Protein AF-A0A1U7GEN0-F1 (afdb_monomer_lite)

Structure (mmCIF, N/CA/C/O backbone):
data_AF-A0A1U7GEN0-F1
#
_entry.id   AF-A0A1U7GEN0-F1
#
loop_
_atom_site.group_PDB
_atom_site.id
_atom_site.type_symbol
_atom_site.label_atom_id
_atom_site.label_alt_id
_atom_site.label_comp_id
_atom_site.label_asym_id
_atom_site.label_entity_id
_atom_site.label_seq_id
_atom_site.pdbx_PDB_ins_code
_atom_site.Cartn_x
_atom_site.Cartn_y
_atom_site.Cartn_z
_atom_site.occupancy
_atom_site.B_iso_or_equiv
_atom_site.auth_seq_id
_atom_site.auth_comp_id
_atom_site.auth_asym_id
_atom_site.auth_atom_id
_atom_site.pdbx_PDB_model_num
ATOM 1 N N . MET A 1 1 ? 1.628 10.407 0.157 1.00 92.19 1 MET A N 1
ATOM 2 C CA . MET A 1 1 ? 0.676 9.365 0.604 1.00 92.19 1 MET A CA 1
ATOM 3 C C . MET A 1 1 ? -0.407 10.023 1.434 1.00 92.19 1 MET A C 1
ATOM 5 O O . MET A 1 1 ? -0.091 10.905 2.220 1.00 92.19 1 MET A O 1
ATOM 9 N N . ASN A 1 2 ? -1.657 9.606 1.264 1.00 92.31 2 ASN A N 1
ATOM 10 C CA . ASN A 1 2 ? -2.799 10.078 2.031 1.00 92.31 2 ASN A CA 1
ATOM 11 C C . ASN A 1 2 ? -3.412 8.904 2.808 1.00 92.31 2 ASN A C 1
ATOM 13 O O . ASN A 1 2 ? -4.049 8.029 2.225 1.00 92.31 2 ASN A O 1
ATOM 17 N N . LEU A 1 3 ? -3.192 8.903 4.122 1.00 91.75 3 LEU A N 1
ATOM 18 C CA . LEU A 1 3 ? -3.812 7.992 5.093 1.00 91.75 3 LEU A CA 1
ATOM 19 C C . LEU A 1 3 ? -4.862 8.725 5.958 1.00 91.75 3 LEU A C 1
ATOM 21 O O . LEU A 1 3 ? -5.347 8.210 6.959 1.00 91.75 3 LEU A O 1
ATOM 25 N N . GLY A 1 4 ? -5.205 9.957 5.584 1.00 87.81 4 GLY A N 1
ATOM 26 C CA . GLY A 1 4 ? -6.091 10.832 6.335 1.00 87.81 4 GLY A CA 1
ATOM 27 C C . GLY A 1 4 ? -7.535 10.849 5.813 1.00 87.81 4 GLY A C 1
ATOM 28 O O . GLY A 1 4 ? -7.990 9.937 5.118 1.00 87.81 4 GLY A O 1
ATOM 29 N N . PRO A 1 5 ? -8.293 11.908 6.143 1.00 85.69 5 PRO A N 1
ATOM 30 C CA . PRO A 1 5 ? -9.705 12.038 5.780 1.00 85.69 5 PRO A CA 1
ATOM 31 C C . PRO A 1 5 ? -9.967 12.573 4.362 1.00 85.69 5 PRO A C 1
ATOM 33 O O . PRO A 1 5 ? -11.115 12.844 4.020 1.00 85.69 5 PRO A O 1
ATOM 36 N N . GLY A 1 6 ? -8.929 12.742 3.541 1.00 83.06 6 GLY A N 1
ATOM 37 C CA . GLY A 1 6 ? -9.036 13.330 2.207 1.00 83.06 6 GLY A CA 1
ATOM 38 C C . GLY A 1 6 ? -8.578 14.799 2.141 1.00 83.06 6 GLY A C 1
ATOM 39 O O . GLY A 1 6 ? -8.121 15.343 3.149 1.00 83.06 6 GLY A O 1
ATOM 40 N N . PRO A 1 7 ? -8.673 15.447 0.963 1.00 84.94 7 PRO A N 1
ATOM 41 C CA . PRO A 1 7 ? -9.190 14.899 -0.297 1.00 84.94 7 PRO A CA 1
ATOM 42 C C . PRO A 1 7 ? -8.331 13.737 -0.815 1.00 84.94 7 PRO A C 1
ATOM 44 O O . PRO A 1 7 ? -7.112 13.749 -0.670 1.00 84.94 7 PRO A O 1
ATOM 47 N N . TYR A 1 8 ? -8.980 12.705 -1.349 1.00 87.12 8 TYR A N 1
ATOM 48 C CA . TYR A 1 8 ? -8.305 11.538 -1.921 1.00 87.12 8 TYR A CA 1
ATOM 49 C C . TYR A 1 8 ? -7.868 11.808 -3.366 1.00 87.12 8 TYR A C 1
ATOM 51 O O . TYR A 1 8 ? -8.235 12.833 -3.942 1.00 87.12 8 TYR A O 1
ATOM 59 N N . ALA A 1 9 ? -7.089 10.886 -3.935 1.00 77.94 9 ALA A N 1
ATOM 60 C CA . ALA A 1 9 ? -6.709 10.890 -5.346 1.00 77.94 9 ALA A CA 1
ATOM 61 C C . ALA A 1 9 ? -7.943 10.998 -6.272 1.00 77.94 9 ALA A C 1
ATOM 63 O O . ALA A 1 9 ? -9.080 10.785 -5.843 1.00 77.94 9 ALA A O 1
ATOM 64 N N . GLU A 1 10 ? -7.728 11.364 -7.537 1.00 67.25 10 GLU A N 1
ATOM 65 C CA . GLU A 1 10 ? -8.792 11.569 -8.531 1.00 67.25 10 GLU A CA 1
ATOM 66 C C . GLU A 1 10 ? -9.772 10.380 -8.586 1.00 67.25 10 GLU A C 1
ATOM 68 O O . GLU A 1 10 ? -9.401 9.235 -8.834 1.00 67.25 10 GLU A O 1
ATOM 73 N N . SER A 1 11 ? -11.057 10.650 -8.341 1.00 61.34 11 SER A N 1
ATOM 74 C CA . SER A 1 11 ? -12.067 9.622 -8.054 1.00 61.34 11 SER A CA 1
ATOM 75 C C . SER A 1 11 ? -12.649 8.923 -9.284 1.00 61.34 11 SER A C 1
ATOM 77 O O . SER A 1 11 ? -13.402 7.963 -9.120 1.00 61.34 11 SER A O 1
ATOM 79 N N . SER A 1 12 ? -12.311 9.358 -10.503 1.00 70.19 12 SER A N 1
ATOM 80 C CA . SER A 1 12 ? -12.943 8.885 -11.748 1.00 70.19 12 SER A CA 1
ATOM 81 C C . SER A 1 12 ? -12.715 7.396 -12.046 1.00 70.19 12 SER A C 1
ATOM 83 O O . SER A 1 12 ? -13.507 6.795 -12.773 1.00 70.19 12 SER A O 1
ATOM 85 N N . ILE A 1 13 ? -11.679 6.790 -11.454 1.00 75.81 13 ILE A N 1
ATOM 86 C CA . ILE A 1 13 ? -11.354 5.361 -11.594 1.00 75.81 13 ILE A CA 1
ATOM 87 C C . ILE A 1 13 ? -11.947 4.488 -10.478 1.00 75.81 13 ILE A C 1
ATOM 89 O O . ILE A 1 13 ? -11.913 3.262 -10.570 1.00 75.81 13 ILE A O 1
ATOM 93 N N . THR A 1 14 ? -12.521 5.089 -9.434 1.00 86.12 14 THR A N 1
ATOM 94 C CA . THR A 1 14 ? -13.082 4.362 -8.286 1.00 86.12 14 THR A CA 1
ATOM 95 C C . THR A 1 14 ? -14.600 4.470 -8.235 1.00 86.12 14 THR A C 1
ATOM 97 O O . THR A 1 14 ? -15.214 5.381 -8.783 1.00 86.12 14 THR A O 1
ATOM 100 N N . THR A 1 15 ? -15.222 3.516 -7.556 1.00 90.19 15 THR A N 1
ATOM 101 C CA . THR A 1 15 ? -16.649 3.531 -7.229 1.00 90.19 15 THR A CA 1
ATOM 102 C C . THR A 1 15 ? -16.827 3.394 -5.721 1.00 90.19 15 THR A C 1
ATOM 104 O O . THR A 1 15 ? -15.915 2.954 -5.020 1.00 90.19 15 THR A O 1
ATOM 107 N N . GLY A 1 16 ? -18.005 3.763 -5.216 1.00 90.50 16 GLY A N 1
ATOM 108 C CA . GLY A 1 16 ? -18.301 3.765 -3.784 1.00 90.50 16 GLY A CA 1
ATOM 109 C C . GLY A 1 16 ? -18.099 5.135 -3.141 1.00 90.50 16 GLY A C 1
ATOM 110 O O . GLY A 1 16 ? -18.095 6.162 -3.818 1.00 90.50 16 GLY A O 1
ATOM 111 N N . ASN A 1 17 ? -17.986 5.147 -1.817 1.00 91.31 17 ASN A N 1
ATOM 112 C CA . ASN A 1 17 ? -17.806 6.355 -1.025 1.00 91.31 17 ASN A CA 1
ATOM 113 C C . ASN A 1 17 ? -16.525 6.207 -0.208 1.00 91.31 17 ASN A C 1
ATOM 115 O O . ASN A 1 17 ? -16.546 5.585 0.852 1.00 91.31 17 ASN A O 1
ATOM 119 N N . ALA A 1 18 ? -15.421 6.754 -0.718 1.00 92.88 18 ALA A N 1
ATOM 120 C CA . ALA A 1 18 ? -14.129 6.690 -0.048 1.00 92.88 18 ALA A CA 1
ATOM 121 C C . ALA A 1 18 ? -14.202 7.332 1.347 1.00 92.88 18 ALA A C 1
ATOM 123 O O . ALA A 1 18 ? -14.740 8.427 1.517 1.00 92.88 18 ALA A O 1
ATOM 124 N N . GLN A 1 19 ? -13.669 6.631 2.339 1.00 95.25 19 GLN A N 1
ATOM 125 C CA . GLN A 1 19 ? -13.626 6.999 3.750 1.00 95.25 19 GLN A CA 1
ATOM 126 C C . GLN A 1 19 ? -12.210 6.775 4.304 1.00 95.25 19 GLN A C 1
ATOM 128 O O . GLN A 1 19 ? -11.441 5.996 3.723 1.00 95.25 19 GLN A O 1
ATOM 133 N N . PRO A 1 20 ? -11.867 7.398 5.449 1.00 96.38 20 PRO A N 1
ATOM 134 C CA . PRO A 1 20 ? -10.603 7.140 6.125 1.00 96.38 20 PRO A CA 1
ATOM 135 C C . PRO A 1 20 ? -10.394 5.645 6.384 1.00 96.38 20 PRO A C 1
ATOM 137 O O . PRO A 1 20 ? -11.336 4.931 6.739 1.00 96.38 20 PRO A O 1
ATOM 140 N N . TRP A 1 21 ? -9.153 5.169 6.268 1.00 97.25 21 TRP A N 1
ATOM 141 C CA . TRP A 1 21 ? -8.836 3.743 6.406 1.00 97.25 21 TRP A CA 1
ATOM 142 C C . TRP A 1 21 ? -9.288 3.148 7.749 1.0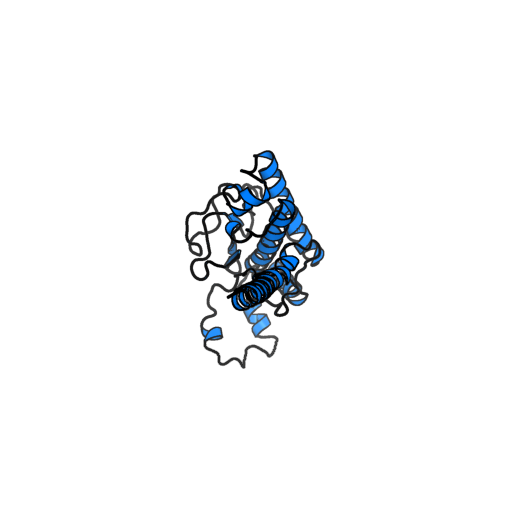0 97.25 21 TRP A C 1
ATOM 144 O O . TRP A 1 21 ? -9.695 1.991 7.809 1.00 97.25 21 TRP A O 1
ATOM 154 N N . TYR A 1 22 ? -9.279 3.940 8.826 1.00 97.00 22 TYR A N 1
ATOM 155 C CA . TYR A 1 22 ? -9.660 3.487 10.167 1.00 97.00 22 TYR A CA 1
ATOM 156 C C . TYR A 1 22 ? -11.167 3.237 10.326 1.00 97.00 22 TYR A C 1
ATOM 158 O O . TYR A 1 22 ? -11.589 2.697 11.348 1.00 97.00 22 TYR A O 1
ATOM 166 N N . MET A 1 23 ? -11.985 3.607 9.333 1.00 96.94 23 MET A N 1
ATOM 167 C CA . MET A 1 23 ? -13.398 3.222 9.254 1.00 96.94 23 MET A CA 1
ATOM 168 C C . MET A 1 23 ? -13.599 1.834 8.630 1.00 96.94 23 MET A C 1
ATOM 170 O O . MET A 1 23 ? -14.720 1.326 8.615 1.00 96.94 23 MET A O 1
ATOM 174 N N . SER A 1 24 ? -12.528 1.207 8.141 1.00 97.25 24 SER A N 1
ATOM 175 C CA . SER A 1 24 ? -12.593 -0.109 7.523 1.00 97.25 24 SER A CA 1
ATOM 176 C C . SER A 1 24 ? -12.997 -1.204 8.510 1.00 97.25 24 SER A C 1
ATOM 178 O O . SER A 1 24 ? -12.466 -1.263 9.629 1.00 97.25 24 SER A O 1
ATOM 180 N N . PRO A 1 25 ? -13.850 -2.154 8.085 1.00 96.56 25 PRO A N 1
ATOM 181 C CA . PRO A 1 25 ? -14.046 -3.402 8.810 1.00 96.56 25 PRO A CA 1
ATOM 182 C C . PRO A 1 25 ? -12.742 -4.192 9.000 1.00 96.56 25 PRO A C 1
ATOM 184 O O . PRO A 1 25 ? -12.552 -4.776 10.063 1.00 96.56 25 PRO A O 1
ATOM 187 N N . ALA A 1 26 ? -11.827 -4.176 8.021 1.00 96.38 26 ALA A N 1
ATOM 188 C CA . ALA A 1 26 ? -10.535 -4.860 8.116 1.00 96.38 26 ALA A CA 1
ATOM 189 C C . ALA A 1 26 ? -9.644 -4.226 9.195 1.00 96.38 26 ALA A C 1
ATOM 191 O O . ALA A 1 26 ? -9.095 -4.930 10.042 1.00 96.38 26 ALA A O 1
ATOM 192 N N . ALA A 1 27 ? -9.578 -2.890 9.232 1.00 97.56 27 ALA A N 1
ATOM 193 C CA . ALA A 1 27 ? -8.882 -2.164 10.294 1.00 97.56 27 ALA A CA 1
ATOM 194 C C . ALA A 1 27 ? -9.511 -2.436 11.667 1.00 97.56 27 ALA A C 1
ATOM 196 O O . ALA A 1 27 ? -8.813 -2.771 12.620 1.00 97.56 27 ALA A O 1
ATOM 197 N N . THR A 1 28 ? -10.838 -2.368 11.759 1.00 97.56 28 THR A N 1
ATOM 198 C CA . THR A 1 28 ? -11.560 -2.641 13.009 1.00 97.56 28 THR A CA 1
ATOM 199 C C . THR A 1 28 ? -11.277 -4.056 13.524 1.00 97.56 28 THR A C 1
ATOM 201 O O . THR A 1 28 ? -11.042 -4.241 14.717 1.00 97.56 28 THR A O 1
ATOM 204 N N . ALA A 1 29 ? -11.254 -5.054 12.637 1.00 97.38 29 ALA A N 1
ATOM 205 C CA . ALA A 1 29 ? -10.937 -6.433 12.993 1.00 97.38 29 ALA A CA 1
ATOM 206 C C . ALA A 1 29 ? -9.488 -6.585 13.485 1.00 97.38 29 ALA A C 1
ATOM 208 O O . ALA A 1 29 ? -9.271 -7.142 14.561 1.00 97.38 29 ALA A O 1
ATOM 209 N N . ALA A 1 30 ? -8.513 -6.031 12.756 1.00 97.62 30 ALA A N 1
ATOM 210 C CA . ALA A 1 30 ? -7.095 -6.113 13.108 1.00 97.62 30 ALA A CA 1
ATOM 211 C C . ALA A 1 30 ? -6.771 -5.449 14.459 1.00 97.62 30 ALA A C 1
ATOM 213 O O . ALA A 1 30 ? -5.911 -5.929 15.194 1.00 97.62 30 ALA A O 1
ATOM 214 N N . TYR A 1 31 ? -7.466 -4.363 14.807 1.00 97.94 31 TYR A N 1
ATOM 215 C CA . TYR A 1 31 ? -7.275 -3.638 16.068 1.00 97.94 31 TYR A CA 1
ATOM 216 C C . TYR A 1 31 ? -8.159 -4.135 17.223 1.00 97.94 31 TYR A C 1
ATOM 218 O O . TYR A 1 31 ? -7.997 -3.670 18.353 1.00 97.94 31 TYR A O 1
ATOM 226 N N . GLY A 1 32 ? -9.087 -5.065 16.970 1.00 97.25 32 GLY A N 1
ATOM 227 C CA . GLY A 1 32 ? -10.069 -5.515 17.964 1.00 97.25 32 GLY A CA 1
ATOM 228 C C . GLY A 1 32 ? -11.101 -4.441 18.345 1.00 97.25 32 GLY A C 1
ATOM 229 O O . GLY A 1 32 ? -11.673 -4.492 19.433 1.00 97.25 32 GLY A O 1
ATOM 230 N N . GLY A 1 33 ? -11.321 -3.454 17.475 1.00 96.31 33 GLY A N 1
ATOM 231 C CA . GLY A 1 33 ? -12.173 -2.289 17.704 1.00 96.31 33 GLY A CA 1
ATOM 232 C C . GLY A 1 33 ? -11.760 -1.100 16.834 1.00 96.31 33 GLY A C 1
ATOM 233 O O . GLY A 1 33 ? -10.800 -1.178 16.071 1.00 96.31 33 GLY A O 1
ATOM 234 N N . THR A 1 34 ? -12.486 0.015 16.942 1.00 96.50 34 THR A N 1
ATOM 235 C CA . THR A 1 34 ? -12.139 1.249 16.221 1.00 96.50 34 THR A CA 1
ATOM 236 C C . THR A 1 34 ? -10.756 1.748 16.661 1.00 96.50 34 THR A C 1
ATOM 238 O O . THR A 1 34 ? -10.576 2.004 17.857 1.00 96.50 34 THR A O 1
ATOM 241 N N . PRO A 1 35 ? -9.791 1.928 15.736 1.00 98.00 35 PRO A N 1
ATOM 242 C CA . PRO A 1 35 ? -8.471 2.443 16.081 1.00 98.00 35 PRO A CA 1
ATOM 243 C C . PRO A 1 35 ? -8.563 3.815 16.758 1.00 98.00 35 PRO A C 1
ATOM 245 O O . PRO A 1 35 ? -9.214 4.732 16.254 1.00 98.00 35 PRO A O 1
ATOM 248 N N . THR A 1 36 ? -7.892 3.973 17.896 1.00 98.25 36 THR A N 1
ATOM 249 C CA . THR A 1 36 ? -7.753 5.262 18.593 1.00 98.25 36 THR A CA 1
ATOM 250 C C . THR A 1 36 ? -6.883 6.238 17.789 1.00 98.25 36 THR A C 1
ATOM 252 O O . THR A 1 36 ? -6.064 5.792 16.988 1.00 98.25 36 THR A O 1
ATOM 255 N N . PRO A 1 37 ? -6.943 7.560 18.038 1.00 97.56 37 PRO A N 1
ATOM 256 C CA . PRO A 1 37 ? -6.089 8.525 17.334 1.00 97.56 37 PRO A CA 1
ATOM 257 C C . PRO A 1 37 ? -4.582 8.229 17.435 1.00 97.56 37 PRO A C 1
ATOM 259 O O . PRO A 1 37 ? -3.840 8.438 16.479 1.00 97.56 37 PRO A O 1
ATOM 262 N N . ALA A 1 38 ? -4.122 7.700 18.575 1.00 98.00 38 ALA A N 1
ATOM 263 C CA . ALA A 1 38 ? -2.729 7.288 18.742 1.00 98.00 38 ALA A CA 1
ATOM 264 C C . ALA A 1 38 ? -2.386 6.082 17.855 1.00 98.00 38 ALA A C 1
ATOM 266 O O . ALA A 1 38 ? -1.373 6.100 17.164 1.00 98.00 38 ALA A O 1
ATOM 267 N N . GLN A 1 39 ? -3.257 5.068 17.824 1.00 98.31 39 GLN A N 1
ATOM 268 C CA . GLN A 1 39 ? -3.099 3.907 16.944 1.00 98.31 39 GLN A CA 1
ATOM 269 C C . GLN A 1 39 ? -3.144 4.294 15.466 1.00 98.31 39 GLN A C 1
ATOM 271 O O . GLN A 1 39 ? -2.383 3.728 14.688 1.00 98.31 39 GLN A O 1
ATOM 276 N N . GLN A 1 40 ? -3.990 5.259 15.096 1.00 98.00 40 GLN A N 1
ATOM 277 C CA . GLN A 1 40 ? -4.063 5.774 13.732 1.00 98.00 40 GLN A CA 1
ATOM 278 C C . GLN A 1 40 ? -2.735 6.419 13.319 1.00 98.00 40 GLN A C 1
ATOM 280 O O . GLN A 1 40 ? -2.138 6.021 12.329 1.00 98.00 40 GLN A O 1
ATOM 285 N N . SER A 1 41 ? -2.215 7.336 14.139 1.00 96.25 41 SER A N 1
ATOM 286 C CA . SER A 1 41 ? -0.924 7.990 13.887 1.00 96.25 41 SER A CA 1
ATOM 287 C C . SER A 1 41 ? 0.237 6.989 13.811 1.00 96.25 41 SER A C 1
ATOM 289 O O . SER A 1 41 ? 1.077 7.073 12.915 1.00 96.25 41 SER A O 1
ATOM 291 N N . SER A 1 42 ? 0.269 5.999 14.712 1.00 97.81 42 SER A N 1
ATOM 292 C CA . SER A 1 42 ? 1.281 4.938 14.670 1.00 97.81 42 SER A CA 1
ATOM 293 C C . SER A 1 42 ? 1.173 4.078 13.413 1.00 97.81 42 SER A C 1
ATOM 295 O O . SER A 1 42 ? 2.201 3.748 12.833 1.00 97.81 42 SER A O 1
ATOM 297 N N . PHE A 1 43 ? -0.040 3.738 12.972 1.00 98.12 43 PHE A N 1
ATOM 298 C CA . PHE A 1 43 ? -0.257 2.989 11.734 1.00 98.12 43 PHE A CA 1
ATOM 299 C C . PHE A 1 43 ? 0.225 3.767 10.513 1.00 98.12 43 PHE A C 1
ATOM 301 O O . PHE A 1 43 ? 0.940 3.218 9.682 1.00 98.12 43 PHE A O 1
ATOM 308 N N . ASP A 1 44 ? -0.113 5.054 10.428 1.00 97.31 44 ASP A N 1
ATOM 309 C CA . ASP A 1 44 ? 0.258 5.897 9.295 1.00 97.31 44 ASP A CA 1
ATOM 310 C C . ASP A 1 44 ? 1.784 5.996 9.145 1.00 97.31 44 ASP A C 1
ATOM 312 O O . ASP A 1 44 ? 2.324 5.877 8.041 1.00 97.31 44 ASP A O 1
ATOM 316 N N . GLN A 1 45 ? 2.489 6.177 10.267 1.00 97.00 45 GLN A N 1
ATOM 317 C CA . GLN A 1 45 ? 3.953 6.209 10.307 1.00 97.00 45 GLN A CA 1
ATOM 318 C C . GLN A 1 45 ? 4.568 4.851 9.965 1.00 97.00 45 GLN A C 1
ATOM 320 O O . GLN A 1 45 ? 5.556 4.792 9.233 1.00 97.00 45 GLN A O 1
ATOM 325 N N . ASP A 1 46 ? 3.983 3.769 10.475 1.00 98.38 46 ASP A N 1
ATOM 326 C CA . ASP A 1 46 ? 4.453 2.408 10.235 1.00 98.38 46 ASP A CA 1
ATOM 327 C C . ASP A 1 46 ? 4.304 2.016 8.759 1.00 98.38 46 ASP A C 1
ATOM 329 O O . ASP A 1 46 ? 5.266 1.563 8.140 1.00 98.38 46 ASP A O 1
ATOM 333 N N . VAL A 1 47 ? 3.148 2.293 8.147 1.00 98.56 47 VAL A N 1
ATOM 334 C CA . VAL A 1 47 ? 2.924 2.091 6.709 1.00 98.56 47 VAL A CA 1
ATOM 335 C C . VAL A 1 47 ? 3.922 2.908 5.890 1.00 98.56 47 VAL A C 1
ATOM 337 O O . VAL A 1 47 ? 4.577 2.351 5.012 1.00 98.56 47 VAL A O 1
ATOM 340 N N . LEU A 1 48 ? 4.096 4.203 6.182 1.00 97.56 48 LEU A N 1
ATOM 341 C CA . LEU A 1 48 ? 5.067 5.047 5.475 1.00 97.56 48 LEU A CA 1
ATOM 342 C C . LEU A 1 48 ? 6.488 4.463 5.553 1.00 97.56 48 LEU A C 1
ATOM 344 O O . LEU A 1 48 ? 7.162 4.343 4.530 1.00 97.56 48 LEU A O 1
ATOM 348 N N . SER A 1 49 ? 6.921 4.069 6.753 1.00 98.06 49 SER A N 1
ATOM 349 C CA . SER A 1 49 ? 8.234 3.463 6.996 1.00 98.06 49 SER A CA 1
ATOM 350 C C . SER A 1 49 ? 8.408 2.149 6.226 1.00 98.06 49 SER A C 1
ATOM 352 O O . SER A 1 49 ? 9.445 1.924 5.604 1.00 98.06 49 SER A O 1
ATOM 354 N N . LYS A 1 50 ? 7.385 1.290 6.204 1.00 98.62 50 LYS A N 1
ATOM 355 C CA . LYS A 1 50 ? 7.412 -0.007 5.509 1.00 98.62 50 LYS A CA 1
ATOM 356 C C . LYS A 1 50 ? 7.423 0.133 3.986 1.00 98.62 50 LYS A C 1
ATOM 358 O O . LYS A 1 50 ? 8.134 -0.613 3.311 1.00 98.62 50 LYS A O 1
ATOM 363 N N . VAL A 1 51 ? 6.726 1.127 3.431 1.00 98.56 51 VAL A N 1
ATOM 364 C CA . VAL A 1 51 ? 6.837 1.456 1.999 1.00 98.56 51 VAL A CA 1
ATOM 365 C C . VAL A 1 51 ? 8.268 1.898 1.680 1.00 98.56 51 VAL A C 1
ATOM 367 O O . VAL A 1 51 ? 8.882 1.356 0.761 1.00 98.56 51 VAL A O 1
ATOM 370 N N . GLN A 1 52 ? 8.840 2.819 2.467 1.00 97.88 52 GLN A N 1
ATOM 371 C CA . GLN A 1 52 ? 10.236 3.251 2.294 1.00 97.88 52 GLN A CA 1
ATOM 372 C C . GLN A 1 52 ? 11.207 2.066 2.383 1.00 97.88 52 GLN A C 1
ATOM 374 O O . GLN A 1 52 ? 12.090 1.931 1.537 1.00 97.88 52 GLN A O 1
ATOM 379 N N . GLN A 1 53 ? 11.009 1.173 3.356 1.00 98.12 53 GLN A N 1
ATOM 380 C CA . GLN A 1 53 ? 11.796 -0.049 3.510 1.00 98.12 53 GLN A CA 1
ATOM 381 C C . GLN A 1 53 ? 11.720 -0.940 2.265 1.00 98.12 53 GLN A C 1
ATOM 383 O O . GLN A 1 53 ? 12.755 -1.407 1.801 1.00 98.12 53 GLN A O 1
ATOM 388 N N . THR A 1 54 ? 10.531 -1.159 1.705 1.00 98.56 54 THR A N 1
ATOM 389 C CA . THR A 1 54 ? 10.327 -2.023 0.528 1.00 98.56 54 THR A CA 1
ATOM 390 C C . THR A 1 54 ? 11.114 -1.519 -0.686 1.00 98.56 54 THR A C 1
ATOM 392 O O . THR A 1 54 ? 11.839 -2.277 -1.342 1.00 98.56 54 THR A O 1
ATOM 395 N N . PHE A 1 55 ? 11.039 -0.214 -0.962 1.00 98.44 55 PHE A N 1
ATOM 396 C CA . PHE A 1 55 ? 11.826 0.407 -2.030 1.00 98.44 55 PHE A CA 1
ATOM 397 C C . PHE A 1 55 ? 13.330 0.349 -1.734 1.00 98.44 55 PHE A C 1
ATOM 399 O O . PHE A 1 55 ? 14.108 -0.028 -2.613 1.00 98.44 55 PHE A O 1
ATOM 406 N N . ALA A 1 56 ? 13.742 0.627 -0.493 1.00 98.19 56 ALA A N 1
ATOM 407 C CA . ALA A 1 56 ? 15.146 0.580 -0.089 1.00 98.19 56 ALA A CA 1
ATOM 408 C C . ALA A 1 56 ? 15.751 -0.831 -0.211 1.00 98.19 56 ALA A C 1
ATOM 410 O O . ALA A 1 56 ? 16.857 -0.975 -0.732 1.00 98.19 56 ALA A O 1
ATOM 411 N N . LEU A 1 57 ? 15.020 -1.877 0.195 1.00 98.31 57 LEU A N 1
ATOM 412 C CA . LEU A 1 57 ? 15.415 -3.282 0.013 1.00 98.31 57 LEU A CA 1
ATOM 413 C C . LEU A 1 57 ? 15.565 -3.647 -1.468 1.00 98.31 57 LEU A C 1
ATOM 415 O O . LEU A 1 57 ? 16.437 -4.433 -1.830 1.00 98.31 57 LEU A O 1
ATOM 419 N N . SER A 1 58 ? 14.760 -3.021 -2.324 1.00 98.25 58 SER A N 1
ATOM 420 C CA . SER A 1 58 ? 14.826 -3.162 -3.782 1.00 98.25 58 SER A CA 1
ATOM 421 C C . SER A 1 58 ? 15.908 -2.272 -4.424 1.00 98.25 58 SER A C 1
ATOM 423 O O . SER A 1 58 ? 16.069 -2.246 -5.646 1.00 98.25 58 SER A O 1
ATOM 425 N N . GLY A 1 59 ? 16.670 -1.523 -3.618 1.00 97.56 59 GLY A N 1
ATOM 426 C CA . GLY A 1 59 ? 17.731 -0.627 -4.072 1.00 97.56 59 GLY A CA 1
ATOM 427 C C . GLY A 1 59 ? 17.223 0.614 -4.811 1.00 97.56 59 GLY A C 1
ATOM 428 O O . GLY A 1 59 ? 17.918 1.100 -5.709 1.00 97.56 59 GLY A O 1
ATOM 429 N N . ILE A 1 60 ? 16.019 1.090 -4.485 1.00 96.44 60 ILE A N 1
ATOM 430 C CA . ILE A 1 60 ? 15.378 2.286 -5.045 1.00 96.44 60 ILE A CA 1
ATOM 431 C C . ILE A 1 60 ? 15.282 3.352 -3.947 1.00 96.44 60 ILE A C 1
ATOM 433 O O . ILE A 1 60 ? 14.795 3.080 -2.852 1.00 96.44 60 ILE A O 1
ATOM 437 N N . ASP A 1 61 ? 15.728 4.569 -4.253 1.00 93.50 61 ASP A N 1
ATOM 438 C CA . ASP A 1 61 ? 15.601 5.726 -3.361 1.00 93.50 61 ASP A CA 1
ATOM 439 C C . ASP A 1 61 ? 14.344 6.525 -3.725 1.00 93.50 61 ASP A C 1
ATOM 441 O O . ASP A 1 61 ? 14.350 7.303 -4.680 1.00 93.50 61 ASP A O 1
ATOM 445 N N . ILE A 1 62 ? 13.249 6.289 -2.999 1.00 92.38 62 ILE A N 1
ATOM 446 C CA . ILE A 1 62 ? 11.971 6.980 -3.197 1.00 92.38 62 ILE A CA 1
ATOM 447 C C . ILE A 1 62 ? 11.745 8.030 -2.106 1.00 92.38 62 ILE A C 1
ATOM 449 O O . ILE A 1 62 ? 11.956 7.786 -0.918 1.00 92.38 62 ILE A O 1
ATOM 453 N N . LYS A 1 63 ? 11.245 9.203 -2.500 1.00 92.38 63 LYS A N 1
ATOM 454 C CA . LYS A 1 63 ? 10.858 10.263 -1.563 1.00 92.38 63 LYS A CA 1
ATOM 455 C C . LYS A 1 63 ? 9.364 10.195 -1.299 1.00 92.38 63 LYS A C 1
ATOM 457 O O . LYS A 1 63 ? 8.565 10.358 -2.214 1.00 92.38 63 LYS A O 1
ATOM 462 N N . LEU A 1 64 ? 8.994 9.987 -0.039 1.00 93.62 64 LEU A N 1
ATOM 463 C CA . LEU A 1 64 ? 7.602 9.884 0.392 1.00 93.62 64 LEU A CA 1
ATOM 464 C C . LEU A 1 64 ? 7.315 10.891 1.502 1.00 93.62 64 LEU A C 1
ATOM 466 O O . LEU A 1 64 ? 8.159 11.145 2.358 1.00 93.62 64 LEU A O 1
ATOM 470 N N . THR A 1 65 ? 6.103 11.434 1.494 1.00 91.69 65 THR A N 1
ATOM 471 C CA . THR A 1 65 ? 5.592 12.342 2.524 1.00 91.69 65 THR A CA 1
ATOM 472 C C . THR A 1 65 ? 4.121 12.050 2.802 1.00 91.69 65 THR A C 1
ATOM 474 O O . THR A 1 65 ? 3.381 11.628 1.905 1.00 91.69 65 THR A O 1
ATOM 477 N N . THR A 1 66 ? 3.703 12.272 4.044 1.00 91.19 66 THR A N 1
ATOM 478 C CA . THR A 1 66 ? 2.296 12.335 4.472 1.00 91.19 66 THR A CA 1
ATOM 479 C C . THR A 1 66 ? 1.868 13.757 4.843 1.00 91.19 66 THR A C 1
ATOM 481 O O . THR A 1 66 ? 0.699 13.973 5.147 1.00 91.19 66 THR A O 1
ATOM 484 N N . ASP A 1 67 ? 2.784 14.732 4.801 1.00 89.75 67 ASP A N 1
ATOM 485 C CA . ASP A 1 67 ? 2.471 16.141 5.043 1.00 89.75 67 ASP A CA 1
ATOM 486 C C . ASP A 1 67 ? 1.756 16.731 3.815 1.00 89.75 67 ASP A C 1
ATOM 488 O O . ASP A 1 67 ? 2.370 16.816 2.746 1.00 89.75 67 ASP A O 1
ATOM 492 N N . PRO A 1 68 ? 0.486 17.163 3.940 1.00 85.69 68 PRO A N 1
ATOM 493 C CA . PRO A 1 68 ? -0.275 17.725 2.826 1.00 85.69 68 PRO A CA 1
ATOM 494 C C . PRO A 1 68 ? 0.269 19.074 2.331 1.00 85.69 68 PRO A C 1
ATOM 496 O O . PRO A 1 68 ? -0.152 19.546 1.278 1.00 85.69 68 PRO A O 1
ATOM 499 N N . ASN A 1 69 ? 1.186 19.708 3.069 1.00 88.00 69 ASN A N 1
ATOM 500 C CA . ASN A 1 69 ? 1.812 20.972 2.677 1.00 88.00 69 ASN A CA 1
ATOM 501 C C . ASN A 1 69 ? 3.092 20.773 1.851 1.00 88.00 69 ASN A C 1
ATOM 503 O O . ASN A 1 69 ? 3.670 21.748 1.367 1.00 88.00 69 ASN A O 1
ATOM 507 N N . VAL A 1 70 ? 3.551 19.529 1.692 1.00 89.38 70 VAL A N 1
ATOM 508 C CA . VAL A 1 70 ? 4.707 19.191 0.862 1.00 89.38 70 VAL A CA 1
ATOM 509 C C . VAL A 1 70 ? 4.209 18.742 -0.508 1.00 89.38 70 VAL A C 1
ATOM 511 O O . VAL A 1 70 ? 3.454 17.779 -0.615 1.00 89.38 70 VAL A O 1
ATOM 514 N N . SER A 1 71 ? 4.652 19.431 -1.564 1.00 87.12 71 SER A N 1
ATOM 515 C CA . SER A 1 71 ? 4.332 19.047 -2.943 1.00 87.12 71 SER A CA 1
ATOM 516 C C . SER A 1 71 ? 4.850 17.641 -3.244 1.00 87.12 71 SER A C 1
ATOM 518 O O . SER A 1 71 ? 6.000 17.322 -2.939 1.00 87.12 71 SER A O 1
ATOM 520 N N . ALA A 1 72 ? 4.013 16.828 -3.879 1.00 89.06 72 ALA A N 1
ATOM 521 C CA . ALA A 1 72 ? 4.356 15.501 -4.368 1.00 89.06 72 ALA A CA 1
ATOM 522 C C . ALA A 1 72 ? 3.816 15.339 -5.791 1.00 89.06 72 ALA A C 1
ATOM 524 O O . ALA A 1 72 ? 2.721 15.818 -6.080 1.00 89.06 72 ALA A O 1
ATOM 525 N N . ASP A 1 73 ? 4.574 14.657 -6.649 1.00 87.56 73 ASP A N 1
ATOM 526 C CA . ASP A 1 73 ? 4.196 14.449 -8.054 1.00 87.56 73 ASP A CA 1
ATOM 527 C C . ASP A 1 73 ? 2.967 13.537 -8.188 1.00 87.56 73 ASP A C 1
ATOM 529 O O . ASP A 1 73 ? 2.153 13.710 -9.091 1.00 87.56 73 ASP A O 1
ATOM 533 N N . HIS A 1 74 ? 2.801 12.602 -7.244 1.00 89.12 74 HIS A N 1
ATOM 534 C CA . HIS A 1 74 ? 1.698 11.644 -7.217 1.00 89.12 74 HIS A CA 1
ATOM 535 C C . HIS A 1 74 ? 1.140 11.471 -5.800 1.00 89.12 74 HIS A C 1
ATOM 537 O O . HIS A 1 74 ? 1.870 11.526 -4.801 1.00 89.12 74 HIS A O 1
ATOM 543 N N . MET A 1 75 ? -0.163 11.197 -5.703 1.00 91.38 75 MET A N 1
ATOM 544 C CA . MET A 1 75 ? -0.838 10.875 -4.450 1.00 91.38 75 MET A CA 1
ATOM 545 C C . MET A 1 75 ? -1.275 9.410 -4.428 1.00 91.38 75 MET A C 1
ATOM 547 O O . MET A 1 75 ? -2.044 8.964 -5.268 1.00 91.38 75 MET A O 1
ATOM 551 N N . MET A 1 76 ? -0.854 8.675 -3.400 1.00 93.81 76 MET A N 1
ATOM 552 C CA . MET A 1 76 ? -1.398 7.351 -3.099 1.00 93.81 76 MET A CA 1
ATOM 553 C C . MET A 1 76 ? -2.351 7.431 -1.911 1.00 93.81 76 MET A C 1
ATOM 555 O O . MET A 1 76 ? -1.914 7.824 -0.825 1.00 93.81 76 MET A O 1
ATOM 559 N N . SER A 1 77 ? -3.627 7.099 -2.119 1.00 95.50 77 SER A N 1
ATOM 560 C CA . SER A 1 77 ? -4.685 7.181 -1.104 1.00 95.50 77 SER A CA 1
ATOM 561 C C . SER A 1 77 ? -5.030 5.807 -0.540 1.00 95.50 77 SER A C 1
ATOM 563 O O . SER A 1 77 ? -5.457 4.925 -1.278 1.00 95.50 77 SER A O 1
ATOM 565 N N . VAL A 1 78 ? -4.900 5.628 0.774 1.00 97.12 78 VAL A N 1
ATOM 566 C CA . VAL A 1 78 ? -5.346 4.408 1.463 1.00 97.12 78 VAL A CA 1
ATOM 567 C C . VAL A 1 78 ? -6.753 4.647 1.996 1.00 97.12 78 VAL A C 1
ATOM 569 O O . VAL A 1 78 ? -6.950 5.493 2.870 1.00 97.12 78 VAL A O 1
ATOM 572 N N . VAL A 1 79 ? -7.738 3.931 1.455 1.00 96.44 79 VAL A N 1
ATOM 573 C CA . VAL A 1 79 ? -9.159 4.240 1.675 1.00 96.44 79 VAL A CA 1
ATOM 574 C C . VAL A 1 79 ? -9.987 3.005 2.008 1.00 96.44 79 VAL A C 1
ATOM 576 O O . VAL A 1 79 ? -9.695 1.894 1.564 1.00 96.44 79 VAL A O 1
ATOM 579 N N . SER A 1 80 ? -11.057 3.234 2.764 1.00 96.62 80 SER A N 1
ATOM 580 C CA . SER A 1 80 ? -12.177 2.308 2.961 1.00 96.62 80 SER A CA 1
ATOM 581 C C . SER A 1 80 ? -13.401 2.776 2.160 1.00 96.62 80 SER A C 1
ATOM 583 O O . SER A 1 80 ? -13.459 3.927 1.734 1.00 96.62 80 SER A O 1
ATOM 585 N N . GLY A 1 81 ? -14.385 1.908 1.935 1.00 94.75 81 GLY A N 1
ATOM 586 C CA . GLY A 1 81 ? -15.677 2.238 1.325 1.00 94.75 81 GLY A CA 1
ATOM 587 C C . GLY A 1 81 ? -15.643 2.471 -0.188 1.00 94.75 81 GLY A C 1
ATOM 588 O O . GLY A 1 81 ? -16.675 2.805 -0.775 1.00 94.75 81 GLY A O 1
ATOM 589 N N . ALA A 1 82 ? -14.485 2.280 -0.821 1.00 93.19 82 ALA A N 1
ATOM 590 C CA . ALA A 1 82 ? -14.285 2.412 -2.258 1.00 93.19 82 ALA A CA 1
ATOM 591 C C . ALA A 1 82 ? -13.676 1.138 -2.856 1.00 93.19 82 ALA A C 1
ATOM 593 O O . ALA A 1 82 ? -13.106 0.296 -2.160 1.00 93.19 82 ALA A O 1
ATOM 594 N N . SER A 1 83 ? -13.830 0.971 -4.164 1.00 92.62 83 SER A N 1
ATOM 595 C CA . SER A 1 83 ? -13.211 -0.113 -4.931 1.00 92.62 83 SER A CA 1
ATOM 596 C C . SER A 1 83 ? -12.998 0.326 -6.375 1.00 92.62 83 SER A C 1
ATOM 598 O O . SER A 1 83 ? -13.647 1.263 -6.855 1.00 92.62 83 SER A O 1
ATOM 600 N N . TYR A 1 84 ? -12.120 -0.372 -7.085 1.00 89.50 84 TYR A N 1
ATOM 601 C CA . TYR A 1 84 ? -11.992 -0.214 -8.526 1.00 89.50 84 TYR A CA 1
ATOM 602 C C . TYR A 1 84 ? -13.270 -0.720 -9.214 1.00 89.50 84 TYR A C 1
ATOM 604 O O . TYR A 1 84 ? -13.747 -1.818 -8.938 1.00 89.50 84 TYR A O 1
ATOM 612 N N . GLY A 1 85 ? -13.886 0.108 -10.060 1.00 85.50 85 GLY A N 1
ATOM 613 C CA . GLY A 1 85 ? -15.187 -0.215 -10.663 1.00 85.50 85 GLY A CA 1
ATOM 614 C C . GLY A 1 85 ? -15.158 -1.454 -11.576 1.00 85.50 85 GLY A C 1
ATOM 615 O O . GLY A 1 85 ? -16.001 -2.336 -11.413 1.00 85.50 85 GLY A O 1
ATOM 616 N N . PRO A 1 86 ? -14.213 -1.536 -12.532 1.00 85.12 86 PRO A N 1
ATOM 617 C CA . PRO A 1 86 ? -14.069 -2.679 -13.433 1.00 85.12 86 PRO A CA 1
ATOM 618 C C . PRO A 1 86 ? -13.685 -3.992 -12.746 1.00 85.12 86 PRO A C 1
ATOM 620 O O . PRO A 1 86 ? -14.160 -5.039 -13.185 1.00 85.12 86 PRO A O 1
ATOM 623 N N . ASN A 1 87 ? -12.885 -3.943 -11.675 1.00 83.25 87 ASN A N 1
ATOM 624 C CA . ASN A 1 87 ? -12.634 -5.103 -10.827 1.00 83.25 87 ASN A CA 1
ATOM 625 C C . ASN A 1 87 ? -12.756 -4.760 -9.333 1.00 83.25 87 ASN A C 1
ATOM 627 O O . ASN A 1 87 ? -11.809 -4.272 -8.714 1.00 83.25 87 ASN A O 1
ATOM 631 N N . PRO A 1 88 ? -13.908 -5.062 -8.719 1.00 87.44 88 PRO A N 1
ATOM 632 C CA . PRO A 1 88 ? -14.114 -4.838 -7.296 1.00 87.44 88 PRO A CA 1
ATOM 633 C C . PRO A 1 88 ? -13.222 -5.681 -6.380 1.00 87.44 88 PRO A C 1
ATOM 635 O O . PRO A 1 88 ? -13.163 -5.369 -5.194 1.00 87.44 88 PRO A O 1
ATOM 638 N N . ASP A 1 89 ? -12.564 -6.733 -6.870 1.00 87.69 89 ASP A N 1
ATOM 639 C CA . ASP A 1 89 ? -11.681 -7.590 -6.064 1.00 87.69 89 ASP A CA 1
ATOM 640 C C . ASP A 1 89 ? -10.235 -7.072 -6.009 1.00 87.69 89 ASP A C 1
ATOM 642 O O . ASP A 1 89 ? -9.431 -7.564 -5.214 1.00 87.69 89 ASP A O 1
ATOM 646 N N . ALA A 1 90 ? -9.924 -6.042 -6.802 1.00 89.62 90 ALA A N 1
ATOM 647 C CA . ALA A 1 90 ? -8.663 -5.321 -6.757 1.00 89.62 90 ALA A CA 1
ATOM 648 C C . ALA A 1 90 ? -8.367 -4.814 -5.342 1.00 89.62 90 ALA A C 1
ATOM 650 O O . ALA A 1 90 ? -9.199 -4.131 -4.731 1.00 89.62 90 ALA A O 1
ATOM 651 N N . ILE A 1 91 ? -7.169 -5.100 -4.836 1.00 93.94 91 ILE A N 1
ATOM 652 C CA . ILE A 1 91 ? -6.676 -4.540 -3.575 1.00 93.94 91 ILE A CA 1
ATOM 653 C C . ILE A 1 91 ? -6.074 -3.145 -3.767 1.00 93.94 91 ILE A C 1
ATOM 655 O O . ILE A 1 91 ? -6.026 -2.370 -2.812 1.00 93.94 91 ILE A O 1
ATOM 659 N N . GLY A 1 92 ? -5.708 -2.775 -4.993 1.00 93.12 92 GLY A N 1
ATOM 660 C CA . GLY A 1 92 ? -5.241 -1.444 -5.367 1.00 93.12 92 GLY A CA 1
ATOM 661 C C . GLY A 1 92 ? -5.529 -1.127 -6.835 1.00 93.12 92 GLY A C 1
ATOM 662 O O . GLY A 1 92 ? -5.891 -2.011 -7.613 1.00 93.12 92 GLY A O 1
ATOM 663 N N . ILE A 1 93 ? -5.468 0.157 -7.180 1.00 91.75 93 ILE A N 1
ATOM 664 C CA . ILE A 1 93 ? -5.498 0.620 -8.568 1.00 91.75 93 ILE A CA 1
ATOM 665 C C . ILE A 1 93 ? -4.745 1.936 -8.707 1.00 91.75 93 ILE A C 1
ATOM 667 O O . ILE A 1 93 ? -5.000 2.898 -7.974 1.00 91.75 93 ILE A O 1
ATOM 671 N N . THR A 1 94 ? -3.914 2.021 -9.737 1.00 88.88 94 THR A N 1
ATOM 672 C CA . THR A 1 94 ? -3.221 3.254 -10.100 1.00 88.88 94 THR A CA 1
ATOM 673 C C . THR A 1 94 ? -3.275 3.486 -11.594 1.00 88.88 94 THR A C 1
ATOM 675 O O . THR A 1 94 ? -3.047 2.588 -12.406 1.00 88.88 94 THR A O 1
ATOM 678 N N . GLN A 1 95 ? -3.556 4.727 -11.977 1.00 83.94 95 GLN A N 1
ATOM 679 C CA . GLN A 1 95 ? -3.336 5.143 -13.348 1.00 83.94 95 GLN A CA 1
ATOM 680 C C . GLN A 1 95 ? -1.833 5.353 -13.556 1.00 83.94 95 GLN A C 1
ATOM 682 O O . GLN A 1 95 ? -1.188 6.088 -12.817 1.00 83.94 95 GLN A O 1
ATOM 687 N N . VAL A 1 96 ? -1.270 4.691 -14.566 1.00 84.69 96 VAL A N 1
ATOM 688 C CA . VAL A 1 96 ? 0.170 4.733 -14.848 1.00 84.69 96 VAL A CA 1
ATOM 689 C C . VAL A 1 96 ? 0.645 6.174 -15.041 1.00 84.69 96 VAL A C 1
ATOM 691 O O . VAL A 1 96 ? 0.115 6.885 -15.897 1.00 84.69 96 VAL A O 1
ATOM 694 N N . GLY A 1 97 ? 1.663 6.582 -14.280 1.00 84.12 97 GLY A N 1
ATOM 695 C CA . GLY A 1 97 ? 2.177 7.955 -14.302 1.00 84.12 97 GLY A CA 1
ATOM 696 C C . GLY A 1 97 ? 1.336 8.962 -13.508 1.00 84.12 97 GLY A C 1
ATOM 697 O O . GLY A 1 97 ? 1.544 10.163 -13.660 1.00 84.12 97 GLY A O 1
ATOM 698 N N . ASP A 1 98 ? 0.366 8.506 -12.714 1.00 85.94 98 ASP A N 1
ATOM 699 C CA . ASP A 1 98 ? -0.574 9.351 -11.978 1.00 85.94 98 ASP A CA 1
ATOM 700 C C . ASP A 1 98 ? -0.824 8.812 -10.552 1.00 85.94 98 ASP A C 1
ATOM 702 O O . ASP A 1 98 ? -0.179 7.884 -10.067 1.00 85.94 98 ASP A O 1
ATOM 706 N N . SER A 1 99 ? -1.745 9.444 -9.839 1.00 89.81 99 SER A N 1
ATOM 707 C CA . SER A 1 99 ? -2.196 9.082 -8.502 1.00 89.81 99 SER A CA 1
ATOM 708 C C . SER A 1 99 ? -3.009 7.781 -8.498 1.00 89.81 99 SER A C 1
ATOM 710 O O . SER A 1 99 ? -3.548 7.343 -9.517 1.00 89.81 99 SER A O 1
ATOM 712 N N . GLY A 1 100 ? -3.145 7.170 -7.322 1.00 90.81 100 GLY A N 1
ATOM 713 C CA . GLY A 1 100 ? -3.859 5.904 -7.185 1.00 90.81 100 GLY A CA 1
ATOM 714 C C . GLY A 1 100 ? -4.398 5.630 -5.787 1.00 90.81 100 GLY A C 1
ATOM 715 O O . GLY A 1 100 ? -4.381 6.494 -4.896 1.00 90.81 100 GLY A O 1
ATOM 716 N N . PHE A 1 101 ? -4.892 4.407 -5.612 1.00 94.31 101 PHE A N 1
ATOM 717 C CA . PHE A 1 101 ? -5.612 3.955 -4.431 1.00 94.31 101 PHE A CA 1
ATOM 718 C C . PHE A 1 101 ? -5.155 2.581 -3.945 1.00 94.31 101 PHE A C 1
ATOM 720 O O . PHE A 1 101 ? -4.921 1.668 -4.729 1.00 94.31 101 PHE A O 1
ATOM 727 N N . SER A 1 102 ? -5.151 2.424 -2.625 1.00 95.81 102 SER A N 1
ATOM 728 C CA . SER A 1 102 ? -5.045 1.151 -1.913 1.00 95.81 102 SER A CA 1
ATOM 729 C C . SER A 1 102 ? -6.334 0.937 -1.113 1.00 95.81 102 SER A C 1
ATOM 731 O O . SER A 1 102 ? -6.719 1.784 -0.297 1.00 95.81 102 SER A O 1
ATOM 733 N N . PHE A 1 103 ? -7.034 -0.170 -1.368 1.00 96.44 103 PHE A N 1
ATOM 734 C CA . PHE A 1 103 ? -8.351 -0.476 -0.808 1.00 96.44 103 PHE A CA 1
ATOM 735 C C . PHE A 1 103 ? -8.222 -1.384 0.415 1.00 96.44 103 PHE A C 1
ATOM 737 O O . PHE A 1 103 ? -8.228 -2.614 0.320 1.00 96.44 103 PHE A O 1
ATOM 744 N N . ILE A 1 104 ? -8.149 -0.779 1.600 1.00 97.25 104 ILE A N 1
ATOM 745 C CA . ILE A 1 104 ? -7.860 -1.512 2.841 1.00 97.25 104 ILE A CA 1
ATOM 746 C C . ILE A 1 104 ? -8.935 -2.558 3.193 1.00 97.25 104 ILE A C 1
ATOM 748 O O . ILE A 1 104 ? -8.641 -3.557 3.844 1.00 97.25 104 ILE A O 1
ATOM 752 N N . ASP A 1 105 ? -10.171 -2.380 2.715 1.00 96.62 105 ASP A N 1
ATOM 753 C CA . ASP A 1 105 ? -11.281 -3.315 2.954 1.00 96.62 105 ASP A CA 1
ATOM 754 C C . ASP A 1 105 ? -11.035 -4.712 2.371 1.00 96.62 105 ASP A C 1
ATOM 756 O O . ASP A 1 105 ? -11.653 -5.682 2.813 1.00 96.62 105 ASP A O 1
ATOM 760 N N . LYS A 1 106 ? -10.130 -4.828 1.393 1.00 94.81 106 LYS A N 1
ATOM 761 C CA . LYS A 1 106 ? -9.772 -6.099 0.754 1.00 94.81 106 LYS A CA 1
ATOM 762 C C . LYS A 1 106 ? -8.698 -6.873 1.520 1.00 94.81 106 LYS A C 1
ATOM 764 O O . LYS A 1 106 ? -8.437 -8.030 1.213 1.00 94.81 106 LYS A O 1
ATOM 769 N N . LEU A 1 107 ? -8.107 -6.265 2.549 1.00 94.81 107 LEU A N 1
ATOM 770 C CA . LEU A 1 107 ? -7.039 -6.839 3.372 1.00 94.81 107 LEU A CA 1
ATOM 771 C C . LEU A 1 107 ? -7.582 -7.422 4.689 1.00 94.81 107 LEU A C 1
ATOM 773 O O . LEU A 1 107 ? -6.936 -7.377 5.735 1.00 94.81 107 LEU A O 1
ATOM 777 N N . ASN A 1 108 ? -8.790 -7.987 4.644 1.00 91.44 108 ASN A N 1
ATOM 778 C CA . ASN A 1 108 ? -9.524 -8.510 5.802 1.00 91.44 108 ASN A CA 1
ATOM 779 C C . ASN A 1 108 ? -8.954 -9.819 6.394 1.00 91.44 108 ASN A C 1
ATOM 781 O O . ASN A 1 108 ? -9.533 -10.373 7.326 1.00 91.44 108 ASN A O 1
ATOM 785 N N . TYR A 1 109 ? -7.820 -10.293 5.875 1.00 90.50 109 TYR A N 1
ATOM 786 C CA . TYR A 1 109 ? -7.084 -11.462 6.363 1.00 90.50 109 TYR A CA 1
ATOM 787 C C . TYR A 1 109 ? -6.086 -11.121 7.480 1.00 90.50 109 TYR A C 1
ATOM 789 O O . TYR A 1 109 ? -5.554 -12.026 8.127 1.00 90.50 109 TYR A O 1
ATOM 797 N N . ALA A 1 110 ? -5.829 -9.833 7.729 1.00 94.00 110 ALA A N 1
ATOM 798 C CA . ALA A 1 110 ? -4.941 -9.404 8.801 1.00 94.00 110 ALA A CA 1
ATOM 799 C C . ALA A 1 110 ? -5.491 -9.787 10.180 1.00 94.00 110 ALA A C 1
ATOM 801 O O . ALA A 1 110 ? -6.580 -9.378 10.575 1.00 94.00 110 ALA A O 1
ATOM 802 N N . SER A 1 111 ? -4.695 -10.538 10.942 1.00 93.62 111 SER A N 1
ATOM 803 C CA . SER A 1 111 ? -5.044 -10.951 12.308 1.00 93.62 111 SER A CA 1
ATOM 804 C C . SER A 1 111 ? -4.655 -9.925 13.374 1.00 93.62 111 SER A C 1
ATOM 806 O O . SER A 1 111 ? -5.056 -10.049 14.529 1.00 93.62 111 SER A O 1
ATOM 808 N N . ASN A 1 112 ? -3.833 -8.940 13.010 1.00 97.56 112 ASN A N 1
ATOM 809 C CA . ASN A 1 112 ? -3.303 -7.928 13.914 1.00 97.56 112 ASN A CA 1
ATOM 810 C C . ASN A 1 112 ? -2.850 -6.677 13.133 1.00 97.56 112 ASN A C 1
ATOM 812 O O . ASN A 1 112 ? -2.734 -6.734 11.902 1.00 97.56 112 ASN A O 1
ATOM 816 N N . PRO A 1 113 ? -2.564 -5.556 13.823 1.00 98.00 113 PRO A N 1
ATOM 817 C CA . PRO A 1 113 ? -2.198 -4.303 13.168 1.00 98.00 113 PRO A CA 1
ATOM 818 C C . PRO A 1 113 ? -0.924 -4.369 12.322 1.00 98.00 113 PRO A C 1
ATOM 820 O O . PRO A 1 113 ? -0.860 -3.709 11.291 1.00 98.00 113 PRO A O 1
ATOM 823 N N . ASP A 1 114 ? 0.067 -5.168 12.728 1.00 98.31 114 ASP A N 1
ATOM 824 C CA . ASP A 1 114 ? 1.353 -5.271 12.027 1.00 98.31 114 ASP A CA 1
ATOM 825 C C . ASP A 1 114 ? 1.212 -5.994 10.680 1.00 98.31 114 ASP A C 1
ATOM 827 O O . ASP A 1 114 ? 1.752 -5.548 9.669 1.00 98.31 114 ASP A O 1
ATOM 831 N N . GLN A 1 115 ? 0.414 -7.064 10.637 1.00 98.06 115 GLN A N 1
ATOM 832 C CA . GLN A 1 115 ? 0.068 -7.728 9.379 1.00 98.06 115 GLN A CA 1
ATOM 833 C C . GLN A 1 115 ? -0.709 -6.802 8.442 1.00 98.06 115 GLN A C 1
ATOM 835 O O . GLN A 1 115 ? -0.452 -6.789 7.239 1.00 98.06 115 GLN A O 1
ATOM 840 N N . LEU A 1 116 ? -1.652 -6.024 8.985 1.00 98.56 116 LEU A N 1
ATOM 841 C CA . LEU A 1 116 ? -2.423 -5.076 8.187 1.00 98.56 116 LEU A CA 1
ATOM 842 C C . LEU A 1 116 ? -1.520 -3.989 7.600 1.00 98.56 116 LEU A C 1
ATOM 844 O O . LEU A 1 116 ? -1.642 -3.679 6.417 1.00 98.56 116 LEU A O 1
ATOM 848 N N . SER A 1 117 ? -0.608 -3.422 8.394 1.00 98.56 117 SER A N 1
ATOM 849 C CA . SER A 1 117 ? 0.272 -2.359 7.912 1.00 98.56 117 SER A CA 1
ATOM 850 C C . SER A 1 117 ? 1.292 -2.862 6.896 1.00 98.56 117 SER A C 1
ATOM 852 O O . SER A 1 117 ? 1.564 -2.145 5.937 1.00 98.56 117 SER A O 1
ATOM 854 N N . TRP A 1 118 ? 1.796 -4.097 7.024 1.00 98.62 118 TRP A N 1
ATOM 855 C CA . TRP A 1 118 ? 2.611 -4.717 5.974 1.00 98.62 118 TRP A CA 1
ATOM 856 C C . TRP A 1 118 ? 1.839 -4.911 4.670 1.00 98.62 118 TRP A C 1
ATOM 858 O O . TRP A 1 118 ? 2.317 -4.488 3.618 1.00 98.62 118 TRP A O 1
ATOM 868 N N . ALA A 1 119 ? 0.631 -5.472 4.738 1.00 98.19 119 ALA A N 1
ATOM 869 C CA . ALA A 1 119 ? -0.182 -5.700 3.549 1.00 98.19 119 ALA A CA 1
ATOM 870 C C . ALA A 1 119 ? -0.555 -4.385 2.847 1.00 98.19 119 ALA A C 1
ATOM 872 O O . ALA A 1 119 ? -0.451 -4.282 1.625 1.00 98.19 119 ALA A O 1
ATOM 873 N N . VAL A 1 120 ? -0.915 -3.350 3.617 1.00 98.44 120 VAL A N 1
ATOM 874 C CA . VAL A 1 120 ? -1.147 -2.003 3.079 1.00 98.44 120 VAL A CA 1
ATOM 875 C C . VAL A 1 120 ? 0.130 -1.434 2.468 1.00 98.44 120 VAL A C 1
ATOM 877 O O . VAL A 1 120 ? 0.064 -0.881 1.375 1.00 98.44 120 VAL A O 1
ATOM 880 N N . ALA A 1 121 ? 1.278 -1.557 3.138 1.00 98.62 121 ALA A N 1
ATOM 881 C CA . ALA A 1 121 ? 2.540 -1.008 2.655 1.00 98.62 121 ALA A CA 1
ATOM 882 C C . ALA A 1 121 ? 3.003 -1.663 1.347 1.00 98.62 121 ALA A C 1
ATOM 884 O O . ALA A 1 121 ? 3.383 -0.950 0.422 1.00 98.62 121 ALA A O 1
ATOM 885 N N . HIS A 1 122 ? 2.935 -2.988 1.228 1.00 98.50 122 HIS A N 1
ATOM 886 C CA . HIS A 1 122 ? 3.309 -3.677 -0.008 1.00 98.50 122 HIS A CA 1
ATOM 887 C C . HIS A 1 122 ? 2.349 -3.383 -1.158 1.00 98.50 122 HIS A C 1
ATOM 889 O O . HIS A 1 122 ? 2.814 -3.131 -2.268 1.00 98.50 122 HIS A O 1
ATOM 895 N N . ASN A 1 123 ? 1.043 -3.316 -0.886 1.00 97.88 123 ASN A N 1
ATOM 896 C CA . ASN A 1 123 ? 0.076 -2.876 -1.887 1.00 97.88 123 ASN A CA 1
ATOM 897 C C . ASN A 1 123 ? 0.372 -1.434 -2.333 1.00 97.88 123 ASN A C 1
ATOM 899 O O . ASN A 1 123 ? 0.524 -1.156 -3.511 1.00 97.88 123 ASN A O 1
ATOM 903 N N . VAL A 1 124 ? 0.581 -0.507 -1.391 1.00 98.06 124 VAL A N 1
ATOM 904 C CA . VAL A 1 124 ? 0.975 0.876 -1.710 1.00 98.06 124 VAL A CA 1
ATOM 905 C C . VAL A 1 124 ? 2.276 0.932 -2.512 1.00 98.06 124 VAL A C 1
ATOM 907 O O . VAL A 1 124 ? 2.387 1.759 -3.412 1.00 98.06 124 VAL A O 1
ATOM 910 N N . ALA A 1 125 ? 3.266 0.092 -2.205 1.00 98.25 125 ALA A N 1
ATOM 911 C CA . ALA A 1 125 ? 4.514 0.048 -2.956 1.00 98.25 125 ALA A CA 1
ATOM 912 C C . ALA A 1 125 ? 4.275 -0.392 -4.408 1.00 98.25 125 ALA A C 1
ATOM 914 O O . ALA A 1 125 ? 4.751 0.282 -5.322 1.00 98.25 125 ALA A O 1
ATOM 915 N N . HIS A 1 126 ? 3.501 -1.460 -4.619 1.00 97.56 126 HIS A N 1
ATOM 916 C CA . HIS A 1 126 ? 3.074 -1.908 -5.946 1.00 97.56 126 HIS A CA 1
ATOM 917 C C . HIS A 1 126 ? 2.366 -0.788 -6.719 1.00 97.56 126 HIS A C 1
ATOM 919 O O . HIS A 1 126 ? 2.740 -0.447 -7.836 1.00 97.56 126 HIS A O 1
ATOM 925 N N . GLU A 1 127 ? 1.405 -0.129 -6.087 1.00 95.38 127 GLU A N 1
ATOM 926 C CA . GLU A 1 127 ? 0.663 0.960 -6.710 1.00 95.38 127 GLU A CA 1
ATOM 927 C C . GLU A 1 127 ? 1.557 2.177 -7.023 1.00 95.38 127 GLU A C 1
ATOM 929 O O . GLU A 1 127 ? 1.448 2.806 -8.076 1.00 95.38 127 GLU A O 1
ATOM 934 N N . LEU A 1 128 ? 2.537 2.477 -6.167 1.00 95.75 128 LEU A N 1
ATOM 935 C CA . LEU A 1 128 ? 3.539 3.508 -6.443 1.00 95.75 128 LEU A CA 1
ATOM 936 C C . LEU A 1 128 ? 4.452 3.151 -7.624 1.00 95.75 128 LEU A C 1
ATOM 938 O O . LEU A 1 128 ? 4.886 4.065 -8.320 1.00 95.75 128 LEU A O 1
ATOM 942 N N . MET A 1 129 ? 4.731 1.869 -7.888 1.00 94.94 129 MET A N 1
ATOM 943 C CA . MET A 1 129 ? 5.448 1.451 -9.102 1.00 94.94 129 MET A CA 1
ATOM 944 C C . MET A 1 129 ? 4.680 1.880 -10.366 1.00 94.94 129 MET A C 1
ATOM 946 O O . MET A 1 129 ? 5.286 2.382 -11.317 1.00 94.94 129 MET A O 1
ATOM 950 N N . HIS A 1 130 ? 3.354 1.746 -10.370 1.00 92.12 130 HIS A N 1
ATOM 951 C CA . HIS A 1 130 ? 2.521 2.246 -11.462 1.00 92.12 130 HIS A CA 1
ATOM 952 C C . HIS A 1 130 ? 2.494 3.775 -11.508 1.00 92.12 130 HIS A C 1
ATOM 954 O O . HIS A 1 130 ? 2.645 4.353 -12.588 1.00 92.12 130 HIS A O 1
ATOM 960 N N . ALA A 1 131 ? 2.397 4.435 -10.350 1.00 90.75 131 ALA A N 1
ATOM 961 C CA . ALA A 1 131 ? 2.399 5.895 -10.256 1.00 90.75 131 ALA A CA 1
A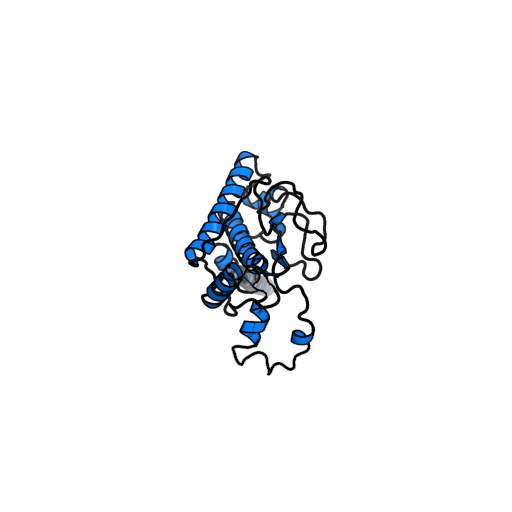TOM 962 C C . ALA A 1 131 ? 3.663 6.512 -10.867 1.00 90.75 131 ALA A C 1
ATOM 964 O O . ALA A 1 131 ? 3.578 7.500 -11.584 1.00 90.75 131 ALA A O 1
ATOM 965 N N . VAL A 1 132 ? 4.832 5.893 -10.668 1.00 89.25 132 VAL A N 1
ATOM 966 C CA . VAL A 1 132 ? 6.091 6.374 -11.266 1.00 89.25 132 VAL A CA 1
ATOM 967 C C . VAL A 1 132 ? 6.232 6.050 -12.757 1.00 89.25 132 VAL A C 1
ATOM 969 O O . VAL A 1 132 ? 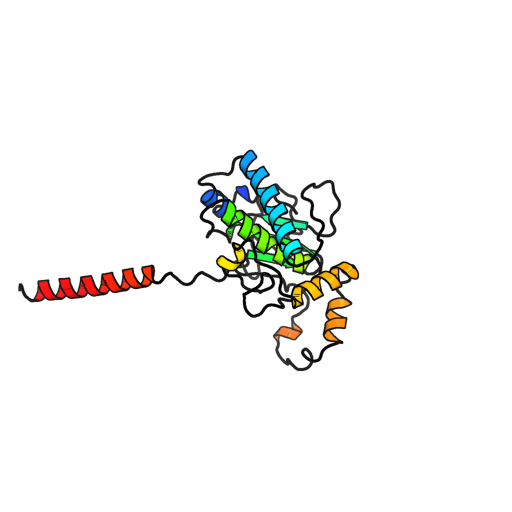7.214 6.465 -13.365 1.00 89.25 132 VAL A O 1
ATOM 972 N N . GLY A 1 133 ? 5.279 5.334 -13.365 1.00 85.06 133 GLY A N 1
ATOM 973 C CA . GLY A 1 133 ? 5.196 5.142 -14.818 1.00 85.06 133 GLY A CA 1
ATOM 974 C C . GLY A 1 133 ? 5.450 3.720 -15.326 1.00 85.06 133 GLY A C 1
ATOM 975 O O . GLY A 1 133 ? 5.536 3.519 -16.539 1.00 85.06 133 GLY A O 1
ATOM 976 N N . VAL A 1 134 ? 5.564 2.715 -14.453 1.00 85.25 134 VAL A N 1
ATOM 977 C CA . VAL A 1 134 ? 5.688 1.314 -14.889 1.00 85.25 134 VAL A CA 1
ATOM 978 C C . VAL A 1 134 ? 4.298 0.755 -15.175 1.00 85.25 134 VAL A C 1
ATOM 980 O O . VAL A 1 134 ? 3.541 0.480 -14.259 1.00 85.25 134 VAL A O 1
ATOM 983 N N . GLY A 1 135 ? 3.946 0.572 -16.446 1.00 81.25 135 GLY A N 1
ATOM 984 C CA . GLY A 1 135 ? 2.598 0.132 -16.836 1.00 81.25 135 GLY A CA 1
ATOM 985 C C . GLY A 1 135 ? 2.375 -1.377 -16.917 1.00 81.25 135 GLY A C 1
ATOM 986 O O . GLY A 1 135 ? 1.377 -1.797 -17.476 1.00 81.25 135 GLY A O 1
ATOM 987 N N . THR A 1 136 ? 3.304 -2.199 -16.437 1.00 82.62 136 THR A N 1
ATOM 988 C CA . THR A 1 136 ? 3.235 -3.665 -16.565 1.00 82.62 136 THR A CA 1
ATOM 989 C C . THR A 1 136 ? 3.548 -4.335 -15.235 1.00 82.62 136 THR A C 1
ATOM 991 O O . THR A 1 136 ? 4.096 -3.684 -14.350 1.00 82.62 136 THR A O 1
ATOM 994 N N . HIS A 1 137 ? 3.289 -5.640 -15.147 1.00 87.94 137 HIS A N 1
ATOM 995 C CA . HIS A 1 137 ? 3.674 -6.516 -14.038 1.00 87.94 137 HIS A CA 1
ATOM 996 C C . HIS A 1 137 ? 4.816 -7.444 -14.487 1.00 87.94 137 HIS A C 1
ATOM 998 O O . HIS A 1 137 ? 4.541 -8.464 -15.125 1.00 87.94 137 HIS A O 1
ATOM 1004 N N . PRO A 1 138 ? 6.098 -7.083 -14.278 1.00 85.62 138 PRO A N 1
ATOM 1005 C CA . PRO A 1 138 ? 7.222 -7.873 -14.780 1.00 85.62 138 PRO A CA 1
ATOM 1006 C C . PRO A 1 138 ? 7.338 -9.245 -14.119 1.00 85.62 138 PRO A C 1
ATOM 1008 O O . PRO A 1 138 ? 7.784 -10.194 -14.770 1.00 85.62 138 PRO A O 1
ATOM 1011 N N . ASP A 1 139 ? 6.942 -9.363 -12.853 1.00 88.94 139 ASP A N 1
ATOM 1012 C CA . ASP A 1 139 ? 6.883 -10.648 -12.181 1.00 88.94 139 ASP A CA 1
ATOM 1013 C C . ASP A 1 139 ? 5.636 -11.454 -12.575 1.00 88.94 139 ASP A C 1
ATOM 1015 O O . ASP A 1 139 ? 4.499 -11.102 -12.269 1.00 88.94 139 ASP A O 1
ATOM 1019 N N . ALA A 1 140 ? 5.872 -12.591 -13.227 1.00 85.94 140 ALA A N 1
ATOM 1020 C CA . ALA A 1 140 ? 4.850 -13.589 -13.539 1.00 85.94 140 ALA A CA 1
ATOM 1021 C C . ALA A 1 140 ? 4.900 -14.809 -12.600 1.00 85.94 140 ALA A C 1
ATOM 1023 O O . ALA A 1 140 ? 4.101 -15.733 -12.756 1.00 85.94 140 ALA A O 1
ATOM 1024 N N . THR A 1 141 ? 5.859 -14.852 -11.670 1.00 86.62 141 THR A N 1
ATOM 1025 C CA . THR A 1 141 ? 6.053 -15.975 -10.742 1.00 86.62 141 THR A CA 1
ATOM 1026 C C . THR A 1 141 ? 5.205 -15.841 -9.481 1.00 86.62 141 THR A C 1
ATOM 1028 O O . THR A 1 141 ? 4.767 -16.860 -8.948 1.00 86.62 141 THR A O 1
ATOM 1031 N N . GLY A 1 142 ? 4.922 -14.604 -9.055 1.00 86.06 142 GLY A N 1
ATOM 1032 C CA . GLY A 1 142 ? 4.250 -14.307 -7.790 1.00 86.06 142 GLY A CA 1
ATOM 1033 C C . GLY A 1 142 ? 5.207 -14.246 -6.596 1.00 86.06 142 GLY A C 1
ATOM 1034 O O . GLY A 1 142 ? 4.748 -14.234 -5.457 1.00 86.06 142 GLY A O 1
ATOM 1035 N N . ASP A 1 143 ? 6.519 -14.219 -6.842 1.00 90.75 143 ASP A N 1
ATOM 1036 C CA . ASP A 1 143 ? 7.557 -14.149 -5.809 1.00 90.75 143 ASP A CA 1
ATOM 1037 C C . ASP A 1 143 ? 7.906 -12.699 -5.418 1.00 90.75 143 ASP A C 1
ATOM 1039 O O . ASP A 1 143 ? 8.587 -12.477 -4.412 1.00 90.75 143 ASP A O 1
ATOM 1043 N N . TYR A 1 144 ? 7.456 -11.708 -6.195 1.00 96.38 144 TYR A N 1
ATOM 1044 C CA . TYR A 1 144 ? 7.767 -10.292 -6.005 1.00 96.38 144 TYR A CA 1
ATOM 1045 C C . TYR A 1 144 ? 6.509 -9.422 -6.014 1.00 96.38 144 TYR A C 1
ATOM 1047 O O . TYR A 1 144 ? 5.507 -9.741 -6.654 1.00 96.38 144 TYR A O 1
ATOM 1055 N N . ILE A 1 145 ? 6.560 -8.275 -5.326 1.00 95.56 145 ILE A N 1
ATOM 1056 C CA . ILE A 1 145 ? 5.380 -7.398 -5.215 1.00 95.56 145 ILE A CA 1
ATOM 1057 C C . ILE A 1 145 ? 4.916 -6.795 -6.531 1.00 95.56 145 ILE A C 1
ATOM 1059 O O . ILE A 1 145 ? 3.784 -6.341 -6.572 1.00 95.56 145 ILE A O 1
ATOM 1063 N N . ASP A 1 146 ? 5.717 -6.790 -7.596 1.00 94.31 146 ASP A N 1
ATOM 1064 C CA . ASP A 1 146 ? 5.298 -6.342 -8.930 1.00 94.31 146 ASP A CA 1
ATOM 1065 C C . ASP A 1 146 ? 4.459 -7.361 -9.713 1.00 94.31 146 ASP A C 1
ATOM 1067 O O . ASP A 1 146 ? 4.140 -7.117 -10.877 1.00 94.31 146 ASP A O 1
ATOM 1071 N N . ALA A 1 147 ? 4.073 -8.482 -9.102 1.00 89.25 147 ALA A N 1
ATOM 1072 C CA . ALA A 1 147 ? 3.105 -9.398 -9.683 1.00 89.25 147 ALA A CA 1
ATOM 1073 C C . ALA A 1 147 ? 1.679 -8.821 -9.650 1.00 89.25 147 ALA A C 1
ATOM 1075 O O . ALA A 1 147 ? 1.254 -8.204 -8.669 1.00 89.25 147 ALA A O 1
ATOM 1076 N N . ALA A 1 148 ? 0.902 -9.110 -10.701 1.00 85.88 148 ALA A N 1
ATOM 1077 C CA . ALA A 1 148 ? -0.522 -8.750 -10.794 1.00 85.88 148 ALA A CA 1
ATOM 1078 C C . ALA A 1 148 ? -1.386 -9.438 -9.719 1.00 85.88 148 ALA A C 1
ATOM 1080 O O . ALA A 1 148 ? -2.499 -9.011 -9.413 1.00 85.88 148 ALA A O 1
ATOM 1081 N N . SER A 1 149 ? -0.885 -10.537 -9.153 1.00 87.00 149 SER A N 1
ATOM 1082 C CA . SER A 1 149 ? -1.509 -11.206 -8.025 1.00 87.00 149 SER A CA 1
ATOM 1083 C C . SER A 1 149 ? -0.480 -11.477 -6.943 1.00 87.00 149 SER A C 1
ATOM 1085 O O . SER A 1 149 ? 0.608 -11.970 -7.230 1.00 87.00 149 SER A O 1
ATOM 1087 N N . ALA A 1 150 ? -0.847 -11.159 -5.706 1.00 86.44 150 ALA A N 1
ATOM 1088 C CA . ALA A 1 150 ? -0.014 -11.358 -4.531 1.00 86.44 150 ALA A CA 1
ATOM 1089 C C . ALA A 1 150 ? -0.708 -12.320 -3.574 1.00 86.44 150 ALA A C 1
ATOM 1091 O O . ALA A 1 150 ? -1.907 -12.187 -3.334 1.00 86.44 150 ALA A O 1
ATOM 1092 N N . ASP A 1 151 ? 0.027 -13.271 -3.003 1.00 90.44 151 ASP A N 1
ATOM 1093 C CA . ASP A 1 151 ? -0.486 -14.049 -1.881 1.00 90.44 151 ASP A CA 1
ATOM 1094 C C . ASP A 1 151 ? -0.283 -13.305 -0.548 1.00 90.44 151 ASP A C 1
ATOM 1096 O O . ASP A 1 151 ? 0.432 -12.304 -0.439 1.00 90.44 151 ASP A O 1
ATOM 1100 N N . TRP A 1 152 ? -0.940 -13.795 0.503 1.00 93.12 152 TRP A N 1
ATOM 1101 C CA . TRP A 1 152 ? -0.861 -13.160 1.818 1.00 93.12 152 TRP A CA 1
ATOM 1102 C C . TRP A 1 152 ? 0.553 -13.172 2.410 1.00 93.12 152 TRP A C 1
ATOM 1104 O O . TRP A 1 152 ? 0.926 -12.270 3.161 1.00 93.12 152 TRP A O 1
ATOM 1114 N N . LYS A 1 153 ? 1.349 -14.194 2.083 1.00 93.81 153 LYS A N 1
ATOM 1115 C CA . LYS A 1 153 ? 2.716 -14.321 2.581 1.00 93.81 153 LYS A CA 1
ATOM 1116 C C . LYS A 1 153 ? 3.594 -13.233 1.968 1.00 93.81 153 LYS A C 1
ATOM 1118 O O . LYS A 1 153 ? 4.307 -12.566 2.707 1.00 93.81 153 LYS A O 1
ATOM 1123 N N . LEU A 1 154 ? 3.485 -13.010 0.663 1.00 94.31 154 LEU A N 1
ATOM 1124 C CA . LEU A 1 154 ? 4.172 -11.948 -0.059 1.00 94.31 154 LEU A CA 1
ATOM 1125 C C . LEU A 1 154 ? 3.805 -10.572 0.509 1.00 94.31 154 LEU A C 1
ATOM 1127 O O . LEU A 1 154 ? 4.690 -9.775 0.814 1.00 94.31 154 LEU A O 1
ATOM 1131 N N . LEU A 1 155 ? 2.509 -10.325 0.734 1.00 96.06 155 LEU A N 1
ATOM 1132 C CA . LEU A 1 155 ? 2.020 -9.064 1.298 1.00 96.06 155 LEU A CA 1
ATOM 1133 C C . LEU A 1 155 ? 2.449 -8.823 2.750 1.00 96.06 155 LEU A C 1
ATOM 1135 O O . LEU A 1 155 ? 2.415 -7.679 3.194 1.00 96.06 155 LEU A O 1
ATOM 1139 N N . THR A 1 156 ? 2.859 -9.846 3.501 1.00 96.88 156 THR A N 1
ATOM 1140 C CA . THR A 1 156 ? 3.197 -9.698 4.929 1.00 96.88 156 THR A CA 1
ATOM 1141 C C . THR A 1 156 ? 4.652 -9.998 5.283 1.00 96.88 156 THR A C 1
ATOM 1143 O O . THR A 1 156 ? 5.046 -9.783 6.429 1.00 96.88 156 THR A O 1
ATOM 1146 N N . ASP A 1 157 ? 5.475 -10.455 4.335 1.00 97.50 157 ASP A N 1
ATOM 1147 C CA . ASP A 1 157 ? 6.894 -10.725 4.578 1.00 97.50 157 ASP A CA 1
ATOM 1148 C C . ASP A 1 157 ? 7.724 -9.425 4.524 1.00 97.50 157 ASP A C 1
ATOM 1150 O O . ASP A 1 157 ? 7.825 -8.804 3.468 1.00 97.50 157 ASP A O 1
ATOM 1154 N N . PRO A 1 158 ? 8.394 -9.014 5.620 1.00 97.94 158 PRO A N 1
ATOM 1155 C CA . PRO A 1 158 ? 9.183 -7.779 5.676 1.00 97.94 158 PRO A CA 1
ATOM 1156 C C . PRO A 1 158 ? 10.398 -7.744 4.731 1.00 97.94 158 PRO A C 1
ATOM 1158 O O . PRO A 1 158 ? 11.116 -6.739 4.690 1.00 97.94 158 PRO A O 1
ATOM 1161 N N . LYS A 1 159 ? 10.697 -8.856 4.047 1.00 97.94 159 LYS A N 1
ATOM 1162 C CA . LYS A 1 159 ? 11.797 -8.993 3.085 1.00 97.94 159 LYS A CA 1
ATOM 1163 C C . LYS A 1 159 ? 11.337 -8.967 1.635 1.00 97.94 159 LYS A C 1
ATOM 1165 O O . LYS A 1 159 ? 12.187 -9.101 0.757 1.00 97.94 159 LYS A O 1
ATOM 1170 N N . THR A 1 160 ? 10.041 -8.837 1.385 1.00 97.38 160 THR A N 1
ATOM 1171 C CA . THR A 1 160 ? 9.516 -8.759 0.030 1.00 97.38 160 THR A CA 1
ATOM 1172 C C . THR A 1 160 ? 10.115 -7.565 -0.716 1.00 97.38 160 THR A C 1
ATOM 1174 O O . THR A 1 160 ? 10.293 -6.478 -0.164 1.00 97.38 160 THR A O 1
ATOM 1177 N N . THR A 1 161 ? 10.457 -7.776 -1.986 1.00 98.25 161 THR A N 1
ATOM 1178 C CA . THR A 1 161 ? 11.047 -6.757 -2.861 1.00 98.25 161 THR A CA 1
ATOM 1179 C C . THR A 1 161 ? 10.347 -6.735 -4.211 1.00 98.25 161 THR A C 1
ATOM 1181 O O . THR A 1 161 ? 9.570 -7.628 -4.548 1.00 98.25 161 THR A O 1
ATOM 1184 N N . PHE A 1 162 ? 10.675 -5.729 -5.014 1.00 98.25 162 PHE A N 1
ATOM 1185 C CA . PHE A 1 162 ? 10.434 -5.758 -6.451 1.00 98.25 162 PHE A CA 1
ATOM 1186 C C . PHE A 1 162 ? 11.374 -6.749 -7.146 1.00 98.25 162 PHE A C 1
ATOM 1188 O O . PHE A 1 162 ? 12.508 -6.972 -6.698 1.00 98.25 162 PHE A O 1
ATOM 1195 N N . SER A 1 163 ? 10.928 -7.305 -8.268 1.00 97.56 163 SER A N 1
ATOM 1196 C CA . SER A 1 163 ? 11.761 -8.093 -9.168 1.00 97.56 163 SER A CA 1
ATOM 1197 C C . SER A 1 163 ? 12.872 -7.222 -9.778 1.00 97.56 163 SER A C 1
ATOM 1199 O O . SER A 1 163 ? 12.698 -6.009 -9.953 1.00 97.56 163 SER A O 1
ATOM 1201 N N . PRO A 1 164 ? 14.023 -7.796 -10.179 1.00 96.94 164 PRO A N 1
ATOM 1202 C CA . PRO A 1 164 ? 15.080 -7.029 -10.845 1.00 96.94 164 PRO A CA 1
ATOM 1203 C C . PRO A 1 164 ? 14.604 -6.286 -12.105 1.00 96.94 164 PRO A C 1
ATOM 1205 O O . PRO A 1 164 ? 15.100 -5.199 -12.410 1.00 96.94 164 PRO A O 1
ATOM 1208 N N . ALA A 1 165 ? 13.628 -6.855 -12.821 1.00 92.12 165 ALA A N 1
ATOM 1209 C CA . ALA A 1 165 ? 13.027 -6.232 -13.994 1.00 92.12 165 ALA A CA 1
ATOM 1210 C C . ALA A 1 165 ? 12.217 -4.984 -13.609 1.00 92.12 165 ALA A C 1
ATOM 1212 O O . ALA A 1 165 ? 12.455 -3.915 -14.175 1.00 92.12 165 ALA A O 1
ATOM 1213 N N . ALA A 1 166 ? 11.345 -5.078 -12.599 1.00 94.69 166 ALA A N 1
ATOM 1214 C CA . ALA A 1 166 ? 10.613 -3.924 -12.079 1.00 94.69 166 ALA A CA 1
ATOM 1215 C C . ALA A 1 166 ? 11.553 -2.840 -11.544 1.00 94.69 166 ALA A C 1
ATOM 1217 O O . ALA A 1 166 ? 11.377 -1.670 -11.874 1.00 94.69 166 ALA A O 1
ATOM 1218 N N . VAL A 1 167 ? 12.616 -3.206 -10.819 1.00 97.19 167 VAL A N 1
ATOM 1219 C CA . VAL A 1 167 ? 13.618 -2.239 -10.335 1.00 97.19 167 VAL A CA 1
ATOM 1220 C C . VAL A 1 167 ? 14.244 -1.449 -11.486 1.00 97.19 167 VAL A C 1
ATOM 1222 O O . VAL A 1 167 ? 14.410 -0.231 -11.381 1.00 97.19 167 VAL A O 1
ATOM 1225 N N . SER A 1 168 ? 14.581 -2.116 -12.593 1.00 93.94 168 SER A N 1
ATOM 1226 C CA . SER A 1 168 ? 15.123 -1.445 -13.778 1.00 93.94 168 SER A CA 1
ATOM 1227 C C . SER A 1 168 ? 14.113 -0.479 -14.399 1.00 93.94 168 SER A C 1
ATOM 1229 O O . SER A 1 168 ? 14.491 0.628 -14.786 1.00 93.94 168 SER A O 1
ATOM 1231 N N . LEU A 1 169 ? 12.842 -0.878 -14.490 1.00 89.94 169 LEU A N 1
ATOM 1232 C CA . LEU A 1 169 ? 11.774 -0.042 -15.042 1.00 89.94 169 LEU A CA 1
ATOM 1233 C C . LEU A 1 169 ? 11.501 1.179 -14.161 1.00 89.94 169 LEU A C 1
ATOM 1235 O O . LEU A 1 169 ? 11.484 2.293 -14.675 1.00 89.94 169 LEU A O 1
ATOM 1239 N N . ILE A 1 170 ? 11.388 0.989 -12.843 1.00 93.69 170 ILE A N 1
ATOM 1240 C CA . ILE A 1 170 ? 11.167 2.065 -11.867 1.00 93.69 170 ILE A CA 1
ATOM 1241 C C . ILE A 1 170 ? 12.293 3.097 -11.948 1.00 93.69 170 ILE A C 1
ATOM 1243 O O . ILE A 1 170 ? 12.036 4.287 -12.112 1.00 93.69 170 ILE A O 1
ATOM 1247 N N . LYS A 1 171 ? 13.555 2.652 -11.896 1.00 93.56 171 LYS A N 1
ATOM 1248 C CA . LYS A 1 171 ? 14.712 3.560 -11.973 1.00 93.56 171 LYS A CA 1
ATOM 1249 C C . LYS A 1 171 ? 14.750 4.333 -13.283 1.00 93.56 171 LYS A C 1
ATOM 1251 O O . LYS A 1 171 ? 15.062 5.520 -13.282 1.00 93.56 171 LYS A O 1
ATOM 1256 N N . SER A 1 172 ? 14.438 3.662 -14.387 1.00 88.50 172 SER A N 1
ATOM 1257 C CA . SER A 1 172 ? 14.400 4.289 -15.703 1.00 88.50 172 SER A CA 1
ATOM 1258 C C . SER A 1 172 ? 13.271 5.327 -15.799 1.00 88.50 172 SER A C 1
ATOM 1260 O O . SER A 1 172 ? 13.498 6.429 -16.294 1.00 88.50 172 SER A O 1
ATOM 1262 N N . ALA A 1 173 ? 12.090 5.038 -15.247 1.00 86.50 173 ALA A N 1
ATOM 1263 C CA . ALA A 1 173 ? 10.967 5.973 -15.231 1.00 86.50 173 ALA A CA 1
ATOM 1264 C C . ALA A 1 173 ? 11.242 7.197 -14.337 1.00 86.50 173 ALA A C 1
ATOM 1266 O O . ALA A 1 173 ? 11.033 8.334 -14.752 1.00 86.50 173 ALA A O 1
ATOM 1267 N N . MET A 1 174 ? 11.830 6.986 -13.156 1.00 86.50 174 MET A N 1
ATOM 1268 C CA . MET A 1 174 ? 12.220 8.071 -12.248 1.00 86.50 174 MET A CA 1
ATOM 1269 C C . MET A 1 174 ? 13.323 8.973 -12.825 1.00 86.50 174 MET A C 1
ATOM 1271 O O . MET A 1 174 ? 13.329 10.175 -12.567 1.00 86.50 174 MET A O 1
ATOM 1275 N N . ALA A 1 175 ? 14.270 8.418 -13.590 1.00 84.50 175 ALA A N 1
ATOM 1276 C CA . ALA A 1 175 ? 15.389 9.178 -14.150 1.00 84.50 175 ALA A CA 1
ATOM 1277 C C . ALA A 1 175 ? 14.983 10.099 -15.311 1.00 84.50 175 ALA A C 1
ATOM 1279 O O . ALA A 1 175 ? 15.593 11.151 -15.496 1.00 84.50 175 ALA A O 1
ATOM 1280 N N . ASN A 1 176 ? 13.972 9.712 -16.089 1.00 68.62 176 ASN A N 1
ATOM 1281 C CA . ASN A 1 176 ? 13.560 10.448 -17.285 1.00 68.62 176 ASN A CA 1
ATOM 1282 C C . ASN A 1 176 ? 12.445 11.474 -17.017 1.00 68.62 176 ASN A C 1
ATOM 1284 O O . ASN A 1 176 ? 12.013 12.163 -17.941 1.00 68.62 176 ASN A O 1
ATOM 1288 N N . GLY A 1 177 ? 11.995 11.597 -15.760 1.00 56.25 177 GLY A N 1
ATOM 1289 C CA . GLY A 1 177 ? 10.704 12.205 -15.443 1.00 56.25 177 GLY A CA 1
ATOM 1290 C C . GLY A 1 177 ? 9.572 11.336 -15.996 1.00 56.25 177 GLY A C 1
ATOM 1291 O O . GLY A 1 177 ? 9.778 10.560 -16.925 1.00 56.25 177 GLY A O 1
ATOM 1292 N N . ALA A 1 178 ? 8.370 11.431 -15.433 1.00 51.19 178 ALA A N 1
ATOM 1293 C CA . ALA A 1 178 ? 7.207 10.661 -15.878 1.00 51.19 178 ALA A CA 1
ATOM 1294 C C . ALA A 1 178 ? 6.696 11.101 -17.276 1.00 51.19 178 ALA A C 1
ATOM 1296 O O . ALA A 1 178 ? 5.537 11.469 -17.442 1.00 51.19 178 ALA A O 1
ATOM 1297 N N . ASP A 1 179 ? 7.548 11.086 -18.306 1.00 42.06 179 ASP A N 1
ATOM 1298 C CA . ASP A 1 179 ? 7.147 11.201 -19.703 1.00 42.06 179 ASP A CA 1
ATOM 1299 C C . ASP A 1 179 ? 6.702 9.813 -20.181 1.00 42.06 179 ASP A C 1
ATOM 1301 O O . ASP A 1 179 ? 7.446 9.014 -20.762 1.00 42.06 179 ASP A O 1
ATOM 1305 N N . VAL A 1 180 ? 5.446 9.516 -19.846 1.00 47.31 180 VAL A N 1
ATOM 1306 C CA . VAL A 1 180 ? 4.729 8.241 -20.020 1.00 47.31 180 VAL A CA 1
ATOM 1307 C C . VAL A 1 180 ? 4.726 7.737 -21.477 1.00 47.31 180 VAL A C 1
ATOM 1309 O O . VAL A 1 180 ? 4.351 6.598 -21.748 1.00 47.31 180 VAL A O 1
ATOM 1312 N N . ALA A 1 181 ? 5.166 8.557 -22.436 1.00 43.47 181 ALA A N 1
ATOM 1313 C CA . ALA A 1 181 ? 5.205 8.220 -23.852 1.00 43.47 181 ALA A C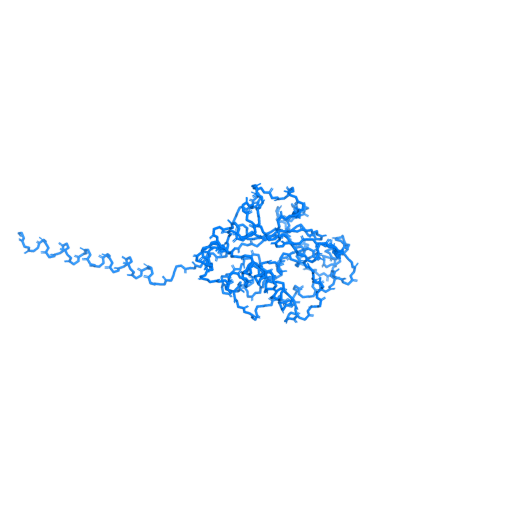A 1
ATOM 1314 C C . ALA A 1 181 ? 6.552 7.658 -24.343 1.00 43.47 181 ALA A C 1
ATOM 1316 O O . ALA A 1 181 ? 6.557 6.928 -25.336 1.00 43.47 181 ALA A O 1
ATOM 1317 N N . SER A 1 182 ? 7.687 7.964 -23.701 1.00 43.00 182 SER A N 1
ATOM 1318 C CA . SER A 1 182 ? 9.004 7.589 -24.248 1.00 43.00 182 SER A CA 1
ATOM 1319 C C . SER A 1 182 ? 9.505 6.246 -23.720 1.00 43.00 182 SER A C 1
ATOM 1321 O O . SER A 1 182 ? 10.030 5.451 -24.494 1.00 43.00 182 SER A O 1
ATOM 1323 N N . LEU A 1 183 ? 9.254 5.926 -22.448 1.00 46.78 183 LEU A N 1
ATOM 1324 C CA . LEU A 1 183 ? 9.881 4.773 -21.801 1.00 46.78 183 LEU A CA 1
ATOM 1325 C C . LEU A 1 183 ? 9.227 3.431 -22.160 1.00 46.78 183 LEU A C 1
ATOM 1327 O O . LEU A 1 183 ? 9.915 2.456 -22.466 1.00 46.78 183 LEU A O 1
ATOM 1331 N N . GLY A 1 184 ? 7.891 3.399 -22.203 1.00 42.56 184 GLY A N 1
ATOM 1332 C CA . GLY A 1 184 ? 7.146 2.250 -22.723 1.00 42.56 184 GLY A CA 1
ATOM 1333 C C . GLY A 1 184 ? 7.434 2.025 -24.210 1.00 42.56 184 GLY A C 1
ATOM 1334 O O . GLY A 1 184 ? 7.603 0.888 -24.645 1.00 42.56 184 GLY A O 1
ATOM 1335 N N . ALA A 1 185 ? 7.584 3.104 -24.988 1.00 39.84 185 ALA A N 1
ATOM 1336 C CA . ALA A 1 185 ? 7.873 3.039 -26.418 1.00 39.84 185 ALA A CA 1
ATOM 1337 C C . ALA A 1 185 ? 9.332 2.669 -26.741 1.00 39.84 185 ALA A C 1
ATOM 1339 O O . ALA A 1 185 ? 9.561 1.976 -27.732 1.00 39.84 185 ALA A O 1
ATOM 1340 N N . GLU A 1 186 ? 10.318 3.083 -25.937 1.00 38.12 186 GLU A N 1
ATOM 1341 C CA . GLU A 1 186 ? 11.729 2.715 -26.122 1.00 38.12 186 GLU A CA 1
ATOM 1342 C C . GLU A 1 186 ? 12.019 1.281 -25.686 1.00 38.12 186 GLU A C 1
ATOM 1344 O O . GLU A 1 186 ? 12.762 0.586 -26.376 1.00 38.12 186 GLU A O 1
ATOM 1349 N N . ILE A 1 187 ? 11.371 0.781 -24.631 1.00 44.88 187 ILE A N 1
ATOM 1350 C CA . ILE A 1 187 ? 11.485 -0.631 -24.234 1.00 44.88 187 ILE A CA 1
ATOM 1351 C C . ILE A 1 187 ? 10.722 -1.538 -25.216 1.00 44.88 187 ILE A C 1
ATOM 1353 O O . ILE A 1 187 ? 11.222 -2.604 -25.574 1.00 44.88 187 ILE A O 1
ATOM 1357 N N . LEU A 1 188 ? 9.598 -1.074 -25.782 1.00 42.56 188 LEU A N 1
ATOM 1358 C CA . LEU A 1 188 ? 8.952 -1.720 -26.936 1.00 42.56 188 LEU A CA 1
ATOM 1359 C C . LEU A 1 188 ? 9.818 -1.676 -28.210 1.00 42.56 188 LEU A C 1
ATOM 1361 O O . LEU A 1 188 ? 9.738 -2.598 -29.024 1.00 42.56 188 LEU A O 1
ATOM 1365 N N . LYS A 1 189 ? 10.651 -0.642 -28.397 1.00 35.72 189 LYS A N 1
ATOM 1366 C CA . LYS A 1 189 ? 11.584 -0.525 -29.536 1.00 35.72 189 LYS A CA 1
ATOM 1367 C C . LYS A 1 189 ? 12.855 -1.356 -29.374 1.00 35.72 189 LYS A C 1
ATOM 1369 O O . LYS A 1 189 ? 13.428 -1.747 -30.388 1.00 35.72 189 LYS A O 1
ATOM 1374 N N . SER A 1 190 ? 13.301 -1.610 -28.144 1.00 36.56 190 SER A N 1
ATOM 1375 C CA . SER A 1 190 ? 14.629 -2.174 -27.869 1.00 36.56 190 SER A CA 1
ATOM 1376 C C . SER A 1 190 ? 14.647 -3.670 -27.518 1.00 36.56 190 SER A C 1
ATOM 1378 O O . SER A 1 190 ? 15.690 -4.186 -27.124 1.00 36.56 190 SER A O 1
ATOM 1380 N N . GLY A 1 191 ? 13.555 -4.425 -27.702 1.00 33.28 191 GLY A N 1
ATOM 1381 C CA . GLY A 1 191 ? 13.644 -5.872 -27.466 1.00 33.28 191 GLY A CA 1
ATOM 1382 C C . GLY A 1 191 ? 12.431 -6.728 -27.815 1.00 33.28 191 GLY A C 1
ATOM 1383 O O . GLY A 1 191 ? 11.711 -7.165 -26.929 1.00 33.28 191 GLY A O 1
ATOM 1384 N N . THR A 1 192 ? 12.269 -7.066 -29.098 1.00 33.62 192 THR A N 1
ATOM 1385 C CA . THR A 1 192 ? 12.065 -8.461 -29.570 1.00 33.62 192 THR A CA 1
ATOM 1386 C C . THR A 1 192 ? 10.969 -9.364 -28.956 1.00 33.62 192 THR A C 1
ATOM 1388 O O . THR A 1 192 ? 11.006 -10.566 -29.204 1.00 33.62 192 THR A O 1
ATOM 1391 N N . LEU A 1 193 ? 9.970 -8.853 -28.227 1.00 34.47 193 LEU A N 1
ATOM 1392 C CA . LEU A 1 193 ? 8.873 -9.673 -27.663 1.00 34.47 193 LEU A CA 1
ATOM 1393 C C . LEU A 1 193 ? 7.455 -9.156 -27.957 1.00 34.47 193 LEU A C 1
ATOM 1395 O O . LEU A 1 193 ? 6.497 -9.917 -27.867 1.00 34.47 193 LEU A O 1
ATOM 1399 N N . SER A 1 194 ? 7.291 -7.900 -28.371 1.00 35.09 194 SER A N 1
ATOM 1400 C CA . SER A 1 194 ? 5.969 -7.284 -28.584 1.00 35.09 194 SER A CA 1
ATOM 1401 C C . SER A 1 194 ? 5.431 -7.378 -30.017 1.00 35.09 194 SER A C 1
ATOM 1403 O O . SER A 1 194 ? 4.251 -7.132 -30.248 1.00 35.09 194 SER A O 1
ATOM 1405 N N . ALA A 1 195 ? 6.248 -7.778 -30.996 1.00 32.16 195 ALA A N 1
ATOM 1406 C CA . ALA A 1 195 ? 5.843 -7.795 -32.407 1.00 32.16 195 ALA A CA 1
ATOM 1407 C C . ALA A 1 195 ? 5.108 -9.078 -32.857 1.00 32.16 195 ALA A C 1
ATOM 1409 O O . ALA A 1 195 ? 4.768 -9.203 -34.033 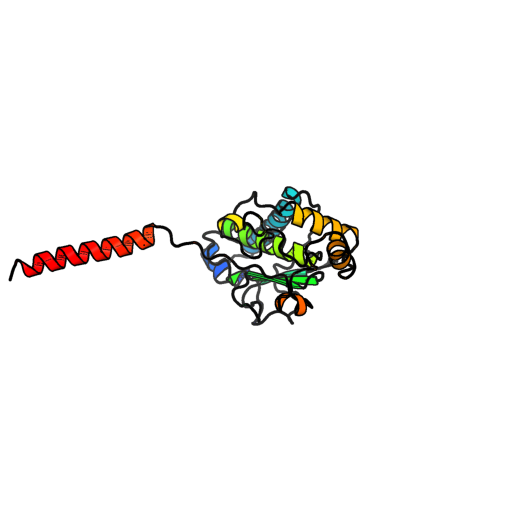1.00 32.16 195 ALA A O 1
ATOM 1410 N N . GLN A 1 196 ? 4.858 -10.041 -31.962 1.00 32.69 196 GLN A N 1
ATOM 1411 C CA . GLN A 1 196 ? 4.291 -11.351 -32.327 1.00 32.69 196 GLN A CA 1
ATOM 1412 C C . GLN A 1 196 ? 3.081 -11.806 -31.501 1.00 32.69 196 GLN A C 1
ATOM 1414 O O . GLN A 1 196 ? 2.657 -12.950 -31.639 1.00 32.69 196 GLN A O 1
ATOM 1419 N N . CYS A 1 197 ? 2.444 -10.927 -30.728 1.00 30.28 197 CYS A N 1
ATOM 1420 C CA . CYS A 1 197 ? 1.147 -11.247 -30.127 1.00 30.28 197 CYS A CA 1
ATOM 1421 C C . CYS A 1 197 ? 0.005 -10.606 -30.924 1.00 30.28 197 CYS A C 1
ATOM 1423 O O . CYS A 1 197 ? -0.385 -9.466 -30.698 1.00 30.28 197 CYS A O 1
ATOM 1425 N N . HIS A 1 198 ? -0.567 -11.376 -31.857 1.00 30.20 198 HIS A N 1
ATOM 1426 C CA . HIS A 1 198 ? -1.871 -11.093 -32.471 1.00 30.20 198 HIS A CA 1
ATOM 1427 C C . HIS A 1 198 ? -3.007 -11.479 -31.508 1.00 30.20 198 HIS A C 1
ATOM 1429 O O . HIS A 1 198 ? -3.837 -12.332 -31.824 1.00 30.20 198 HIS A O 1
ATOM 1435 N N . CYS A 1 199 ? -3.045 -10.893 -30.309 1.00 32.91 199 CYS A N 1
ATOM 1436 C CA . CYS A 1 199 ? -4.171 -11.075 -29.400 1.00 32.91 199 CYS A CA 1
ATOM 1437 C C . CYS A 1 199 ? -4.992 -9.777 -29.277 1.00 32.91 199 CYS A C 1
ATOM 1439 O O . CYS A 1 199 ? -4.425 -8.682 -29.254 1.00 32.91 199 CYS A O 1
ATOM 1441 N N . PRO A 1 200 ? -6.334 -9.869 -29.166 1.00 32.38 200 PRO A N 1
ATOM 1442 C CA . PRO A 1 200 ? -7.215 -8.706 -28.994 1.00 32.38 200 PRO A CA 1
ATOM 1443 C C . PRO A 1 200 ? -6.892 -7.856 -27.752 1.00 32.38 200 PRO A C 1
ATOM 1445 O O . PRO A 1 200 ? -7.353 -6.723 -27.651 1.00 32.38 200 PRO A O 1
ATOM 1448 N N . PHE A 1 201 ? -6.106 -8.410 -26.824 1.00 36.25 201 PHE A N 1
ATOM 1449 C CA . PHE A 1 201 ? -5.671 -7.800 -25.572 1.00 36.25 201 PHE A CA 1
ATOM 1450 C C . PHE A 1 201 ? -4.702 -6.625 -25.802 1.00 36.25 201 PHE A C 1
ATOM 1452 O O . PHE A 1 201 ? -4.927 -5.539 -25.278 1.00 36.25 201 PHE A O 1
ATOM 1459 N N . CYS A 1 202 ? -3.718 -6.766 -26.701 1.00 35.25 202 CYS A N 1
ATOM 1460 C CA . CYS A 1 202 ? -2.738 -5.708 -26.992 1.00 35.25 202 CYS A CA 1
ATOM 1461 C C . CYS A 1 202 ? -3.342 -4.484 -27.709 1.00 35.25 202 CYS A C 1
ATOM 1463 O O . CYS A 1 202 ? -2.827 -3.379 -27.585 1.00 35.25 202 CYS A O 1
ATOM 1465 N N . ASN A 1 203 ? -4.459 -4.650 -28.428 1.00 35.34 203 ASN A N 1
ATOM 1466 C CA . ASN A 1 203 ? -5.152 -3.541 -29.102 1.00 35.34 203 ASN A CA 1
ATOM 1467 C C . ASN A 1 203 ? -6.056 -2.718 -28.165 1.00 35.34 203 ASN A C 1
ATOM 1469 O O . ASN A 1 203 ? -6.602 -1.699 -28.590 1.00 35.34 203 ASN A O 1
ATOM 1473 N N . ARG A 1 204 ? -6.219 -3.137 -26.901 1.00 34.94 204 ARG A N 1
ATOM 1474 C CA . ARG A 1 204 ? -6.982 -2.406 -25.876 1.00 34.94 204 ARG A CA 1
ATOM 1475 C C . ARG A 1 204 ? -6.106 -1.608 -24.909 1.00 34.94 204 ARG A C 1
ATOM 1477 O O . ARG A 1 204 ? -6.658 -0.876 -24.096 1.00 34.94 204 ARG A O 1
ATOM 1484 N N . ALA A 1 205 ? -4.780 -1.702 -25.037 1.00 34.53 205 ALA A N 1
ATOM 1485 C CA . ALA A 1 205 ? -3.776 -1.052 -24.193 1.00 34.53 205 ALA A CA 1
ATOM 1486 C C . ALA A 1 205 ? -3.687 0.473 -24.426 1.00 34.53 205 ALA A C 1
ATOM 1488 O O . ALA A 1 205 ? -2.673 1.019 -24.861 1.00 34.53 205 ALA A O 1
ATOM 1489 N N . ARG A 1 206 ? -4.786 1.182 -24.157 1.00 34.62 206 ARG A N 1
ATOM 1490 C CA . ARG A 1 206 ? -4.809 2.628 -23.920 1.00 34.62 206 ARG A CA 1
ATOM 1491 C C . ARG A 1 206 ? -5.523 2.883 -22.595 1.00 34.62 206 ARG A C 1
ATOM 1493 O O . ARG A 1 206 ? -6.696 3.236 -22.584 1.00 34.62 206 ARG A O 1
ATOM 1500 N N . GLY A 1 207 ? -4.777 2.714 -21.507 1.00 39.78 207 GLY A N 1
ATOM 1501 C CA . GLY A 1 207 ? -5.126 3.208 -20.176 1.00 39.78 207 GLY A CA 1
ATOM 1502 C C . GLY A 1 207 ? -5.719 2.153 -19.244 1.00 39.78 207 GLY A C 1
ATOM 1503 O O . GLY A 1 207 ? -6.750 1.567 -19.555 1.00 39.78 207 GLY A O 1
ATOM 1504 N N . LEU A 1 208 ? -5.091 2.035 -18.068 1.00 48.47 208 LEU A N 1
ATOM 1505 C CA . LEU A 1 208 ? -5.451 1.220 -16.897 1.00 48.47 208 LEU A CA 1
ATOM 1506 C C . LEU A 1 208 ? -4.907 -0.222 -16.908 1.00 48.47 208 LEU A C 1
ATOM 1508 O O . LEU A 1 208 ? -5.660 -1.189 -16.897 1.00 48.47 208 LEU A O 1
ATOM 1512 N N . GLU A 1 209 ? -3.577 -0.350 -16.887 1.00 56.19 209 GLU A N 1
ATOM 1513 C CA . GLU A 1 209 ? -2.877 -1.550 -16.405 1.00 56.19 209 GLU A CA 1
ATOM 1514 C C . GLU A 1 209 ? -2.166 -1.156 -15.101 1.00 56.19 209 GLU A C 1
ATOM 1516 O O . GLU A 1 209 ? -1.173 -0.434 -15.138 1.00 56.19 209 GLU A O 1
ATOM 1521 N N . GLY A 1 210 ? -2.730 -1.532 -13.951 1.00 57.88 210 GLY A N 1
ATOM 1522 C CA . GLY A 1 210 ? -2.167 -1.182 -12.643 1.00 57.88 210 GLY A CA 1
ATOM 1523 C C . GLY A 1 210 ? -2.998 -1.680 -11.469 1.00 57.88 210 GLY A C 1
ATOM 1524 O O . GLY A 1 210 ? -3.200 -0.946 -10.515 1.00 57.88 210 GLY A O 1
ATOM 1525 N N . GLU A 1 211 ? -3.593 -2.860 -11.615 1.00 72.81 211 GLU A N 1
ATOM 1526 C CA . GLU A 1 211 ? -4.418 -3.481 -10.588 1.00 72.81 211 GLU A CA 1
ATOM 1527 C C . GLU A 1 211 ? -3.688 -4.693 -10.008 1.00 72.81 211 GLU A C 1
ATOM 1529 O O . GLU A 1 211 ? -3.293 -5.592 -10.759 1.00 72.81 211 GLU A O 1
ATOM 1534 N N . GLN A 1 212 ? -3.647 -4.765 -8.677 1.00 79.25 212 GLN A N 1
ATOM 1535 C CA . GLN A 1 212 ? -3.268 -5.963 -7.940 1.00 79.25 212 GLN A CA 1
ATOM 1536 C C . GLN A 1 212 ? -4.489 -6.670 -7.343 1.00 79.25 212 GLN A C 1
ATOM 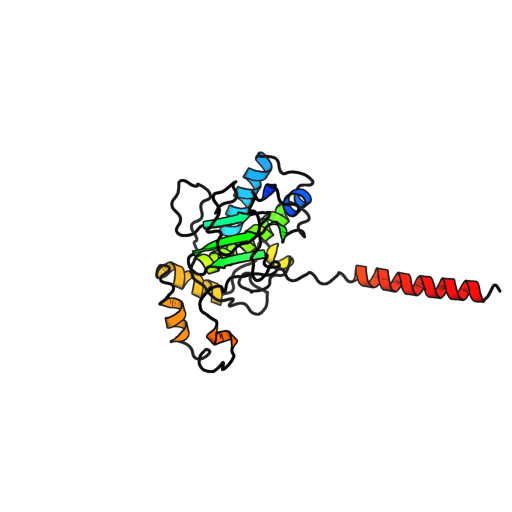1538 O O . GLN A 1 212 ? -5.375 -6.030 -6.773 1.00 79.25 212 GLN A O 1
ATOM 1543 N N . VAL A 1 213 ? -4.505 -8.006 -7.380 1.00 79.50 213 VAL A N 1
ATOM 1544 C CA . VAL A 1 213 ? -5.518 -8.837 -6.701 1.00 79.50 213 VAL A CA 1
ATOM 1545 C C . VAL A 1 213 ? -4.864 -9.755 -5.670 1.00 79.50 213 VAL A C 1
ATOM 1547 O O . VAL A 1 213 ? -3.866 -10.424 -5.950 1.00 79.50 213 VAL A O 1
ATOM 1550 N N . LEU A 1 214 ? -5.464 -9.851 -4.483 1.00 75.38 214 LEU A N 1
ATOM 1551 C CA . LEU A 1 214 ? -5.041 -10.807 -3.461 1.00 75.38 214 LEU A CA 1
ATOM 1552 C C . LEU A 1 214 ? -5.437 -12.228 -3.880 1.00 75.38 214 LEU A C 1
ATOM 1554 O O . LEU A 1 214 ? -6.621 -12.559 -3.964 1.00 75.38 214 LEU A O 1
ATOM 1558 N N . ALA A 1 215 ? -4.444 -13.083 -4.123 1.00 71.25 215 ALA A N 1
ATOM 1559 C CA . ALA A 1 215 ? -4.663 -14.503 -4.340 1.00 71.25 215 ALA A CA 1
ATOM 1560 C C . ALA A 1 215 ? -5.296 -15.092 -3.075 1.00 71.25 215 ALA A C 1
ATOM 1562 O O . ALA A 1 215 ? -4.707 -15.051 -1.991 1.00 71.25 215 ALA A O 1
ATOM 1563 N N . THR A 1 216 ? -6.509 -15.636 -3.196 1.00 53.44 216 THR A N 1
ATOM 1564 C CA . THR A 1 216 ? -7.177 -16.298 -2.070 1.00 53.44 216 THR A CA 1
ATOM 1565 C C . THR A 1 216 ? -6.254 -17.380 -1.503 1.00 53.44 216 THR A C 1
ATOM 1567 O O . THR A 1 216 ? -5.835 -18.252 -2.276 1.00 53.44 216 THR A O 1
ATOM 1570 N N . PRO A 1 217 ? -5.940 -17.384 -0.193 1.00 40.91 217 PRO A N 1
ATOM 1571 C CA . PRO A 1 217 ? -5.159 -18.465 0.385 1.00 40.91 217 PRO A CA 1
ATOM 1572 C C . PRO A 1 217 ? -5.914 -19.783 0.194 1.00 40.91 217 PRO A C 1
ATOM 1574 O O . PRO A 1 217 ? -7.108 -19.889 0.490 1.00 40.91 217 PRO A O 1
ATOM 1577 N N . VAL A 1 218 ? -5.214 -20.790 -0.333 1.00 34.62 218 VAL A N 1
ATOM 1578 C CA . VAL A 1 218 ? -5.718 -22.164 -0.433 1.00 34.62 218 VAL A CA 1
ATOM 1579 C C . VAL A 1 218 ? -6.191 -22.594 0.963 1.00 34.62 218 VAL A C 1
ATOM 1581 O O . VAL A 1 218 ? -5.422 -22.430 1.912 1.00 34.62 218 VAL A O 1
ATOM 1584 N N . PRO A 1 219 ? -7.418 -23.135 1.131 1.00 36.50 219 PRO A N 1
ATOM 1585 C CA . PRO A 1 219 ? -7.885 -23.595 2.433 1.00 36.50 219 PRO A CA 1
ATOM 1586 C C . PRO A 1 219 ? -6.867 -24.560 3.034 1.00 36.50 219 PRO A C 1
ATOM 1588 O O . PRO A 1 219 ? -6.490 -25.543 2.389 1.00 36.50 219 PRO A O 1
ATOM 1591 N N . GLU A 1 220 ? -6.413 -24.283 4.255 1.00 35.31 220 GLU A N 1
ATOM 1592 C CA . GLU A 1 220 ? -5.480 -25.164 4.946 1.00 35.31 220 GLU A CA 1
ATOM 1593 C C . GLU A 1 220 ? -6.039 -26.602 4.981 1.00 35.31 220 GLU A C 1
ATOM 1595 O O . GLU A 1 220 ? -7.253 -26.798 5.132 1.00 35.31 220 GLU A O 1
ATOM 1600 N N . PRO A 1 221 ? -5.190 -27.644 4.888 1.00 46.12 221 PRO A N 1
ATOM 1601 C CA . PRO A 1 221 ? -5.637 -29.039 4.871 1.00 46.12 221 PRO A CA 1
ATOM 1602 C C . PRO A 1 221 ? -6.487 -29.437 6.094 1.00 46.12 221 PRO A C 1
ATOM 1604 O O . PRO A 1 221 ? -7.204 -30.439 6.040 1.00 46.12 221 PRO A O 1
ATOM 1607 N N . ALA A 1 222 ? -6.484 -28.640 7.169 1.00 48.22 222 ALA A N 1
ATOM 1608 C CA . ALA A 1 222 ? -7.379 -28.802 8.309 1.00 48.22 222 ALA A CA 1
ATOM 1609 C C . ALA A 1 222 ? -8.868 -28.689 7.928 1.00 48.22 222 ALA A C 1
ATOM 1611 O O . ALA A 1 222 ? -9.684 -29.453 8.446 1.00 48.22 222 ALA A O 1
ATOM 1612 N N . THR A 1 223 ? -9.247 -27.822 6.984 1.00 46.72 223 THR A N 1
ATOM 1613 C CA . THR A 1 223 ? -10.652 -27.688 6.566 1.00 46.72 223 THR A CA 1
ATOM 1614 C C . THR A 1 223 ? -11.118 -28.936 5.816 1.00 46.72 223 THR A C 1
ATOM 1616 O O . THR A 1 223 ? -12.187 -29.465 6.114 1.00 46.72 223 THR A O 1
ATOM 1619 N N . VAL A 1 224 ? -10.294 -29.491 4.920 1.00 49.06 224 VAL A N 1
ATOM 1620 C CA . VAL A 1 224 ? -10.598 -30.759 4.226 1.00 49.06 224 VAL A CA 1
ATOM 1621 C C . VAL A 1 224 ? -10.631 -31.931 5.212 1.00 49.06 224 VAL A C 1
ATOM 1623 O O . VAL A 1 224 ? -11.507 -32.791 5.115 1.00 49.06 224 VAL A O 1
ATOM 1626 N N . ALA A 1 225 ? -9.739 -31.947 6.207 1.00 48.78 225 ALA A N 1
ATOM 1627 C CA . ALA A 1 225 ? -9.729 -32.971 7.247 1.00 48.78 225 ALA A CA 1
ATOM 1628 C C . ALA A 1 225 ? -11.012 -32.962 8.098 1.00 48.78 225 ALA A C 1
ATOM 1630 O O . ALA A 1 225 ? -11.523 -34.033 8.423 1.00 48.78 225 ALA A O 1
ATOM 1631 N N . VAL A 1 226 ? -11.582 -31.789 8.400 1.00 51.16 226 VAL A N 1
ATOM 1632 C CA . VAL A 1 226 ? -12.856 -31.678 9.137 1.00 51.16 226 VAL A CA 1
ATOM 1633 C C . VAL A 1 226 ? -14.030 -32.222 8.312 1.00 51.16 226 VAL A C 1
ATOM 1635 O O . VAL A 1 226 ? -14.845 -32.983 8.841 1.00 51.16 226 VAL A O 1
ATOM 1638 N N . TRP A 1 227 ? -14.088 -31.936 7.007 1.00 43.12 227 TRP A N 1
ATOM 1639 C CA . TRP A 1 227 ? -15.122 -32.503 6.128 1.00 43.12 227 TRP A CA 1
ATOM 1640 C C . TRP A 1 227 ? -14.971 -34.024 5.945 1.00 43.12 227 TRP A C 1
ATOM 1642 O O . TRP A 1 227 ? -15.964 -34.757 5.976 1.00 43.12 227 TRP A O 1
ATOM 1652 N N . MET A 1 228 ? -13.737 -34.527 5.841 1.00 44.75 228 MET A N 1
ATOM 1653 C CA . MET A 1 228 ? -13.455 -35.964 5.711 1.00 44.75 228 MET A CA 1
ATOM 1654 C C . MET A 1 228 ? -13.710 -36.739 7.014 1.00 44.75 228 MET A C 1
ATOM 1656 O O . MET A 1 228 ? -14.248 -37.849 6.977 1.00 44.75 228 MET A O 1
ATOM 1660 N N . ALA A 1 229 ? -13.405 -36.154 8.176 1.00 52.00 229 ALA A N 1
ATOM 1661 C CA . ALA A 1 229 ? -13.710 -36.746 9.478 1.00 52.00 229 ALA A CA 1
ATOM 1662 C C . ALA A 1 229 ? -15.226 -36.804 9.743 1.00 52.00 229 ALA A C 1
ATOM 1664 O O . ALA A 1 229 ? -15.724 -37.808 10.260 1.00 52.00 229 ALA A O 1
ATOM 1665 N N . GLY A 1 230 ? -15.979 -35.779 9.322 1.00 49.28 230 GLY A N 1
ATOM 1666 C CA . GLY A 1 230 ? -17.443 -35.764 9.403 1.00 49.28 230 GLY A CA 1
ATOM 1667 C C . GLY A 1 230 ? -18.104 -36.873 8.574 1.00 49.28 230 GLY A C 1
ATOM 1668 O O . GLY A 1 230 ? -19.002 -37.565 9.062 1.00 49.28 230 GLY A O 1
ATOM 1669 N N . LEU A 1 231 ? -17.612 -37.118 7.353 1.00 53.41 231 LEU A N 1
ATOM 1670 C CA . LEU A 1 231 ? -18.105 -38.196 6.484 1.00 53.41 231 LEU A CA 1
ATOM 1671 C C . LEU A 1 231 ? -17.781 -39.597 7.031 1.00 53.41 231 LEU A C 1
ATOM 1673 O O . LEU A 1 231 ? -18.634 -40.490 6.991 1.00 53.41 231 LEU A O 1
ATOM 1677 N N . ALA A 1 232 ? -16.589 -39.793 7.602 1.00 53.28 232 ALA A N 1
ATOM 1678 C CA . ALA A 1 232 ? -16.211 -41.064 8.222 1.00 53.28 232 ALA A CA 1
ATOM 1679 C C . ALA A 1 232 ? -17.031 -41.361 9.495 1.00 53.28 232 ALA A C 1
ATOM 1681 O O . ALA A 1 232 ? -17.499 -42.489 9.683 1.00 53.28 232 ALA A O 1
ATOM 1682 N N . GLY A 1 233 ? -17.277 -40.348 10.335 1.00 50.78 233 GLY A N 1
ATOM 1683 C CA . GLY A 1 233 ? -18.111 -40.472 11.536 1.00 50.78 233 GLY A CA 1
ATOM 1684 C C . GLY A 1 233 ? -19.571 -40.822 11.221 1.00 50.78 233 GLY A C 1
ATOM 1685 O O . GLY A 1 233 ? -20.150 -41.710 11.857 1.00 50.78 233 GLY A O 1
ATOM 1686 N N . GLY A 1 234 ? -20.145 -40.201 10.184 1.00 52.09 234 GLY A N 1
ATOM 1687 C CA . GLY A 1 234 ? -21.510 -40.482 9.725 1.00 52.09 234 GLY A CA 1
ATOM 1688 C C . GLY A 1 234 ? -21.704 -41.918 9.219 1.00 52.09 234 GLY A C 1
ATOM 1689 O O . GLY A 1 234 ? -22.703 -42.565 9.545 1.00 52.09 234 GLY A O 1
ATOM 1690 N N . LEU A 1 235 ? -20.725 -42.469 8.492 1.00 54.66 235 LEU A N 1
ATOM 1691 C CA . LEU A 1 235 ? -20.778 -43.843 7.971 1.00 54.66 235 LEU A CA 1
ATOM 1692 C C . LEU A 1 235 ? -20.673 -44.917 9.068 1.00 54.66 235 LEU A C 1
ATOM 1694 O O . LEU A 1 235 ? -21.329 -45.960 8.975 1.00 54.66 235 LEU A O 1
ATOM 1698 N N . VAL A 1 236 ? -19.890 -44.674 10.125 1.00 60.59 236 VAL A N 1
ATOM 1699 C CA . VAL A 1 236 ? -19.750 -45.610 11.256 1.00 60.59 236 VAL A CA 1
ATOM 1700 C C . VAL A 1 236 ? -21.012 -45.625 12.128 1.00 60.59 236 VAL A C 1
ATOM 1702 O O . VAL A 1 236 ? -21.475 -46.703 12.517 1.00 60.59 236 VAL A O 1
ATOM 1705 N N . LEU A 1 237 ? -21.626 -44.463 12.372 1.00 56.72 237 LEU A N 1
ATOM 1706 C CA . LEU A 1 237 ? -22.891 -44.365 13.111 1.00 56.72 237 LEU A CA 1
ATOM 1707 C C . LEU A 1 237 ? -24.064 -44.976 12.331 1.00 56.72 237 LEU A C 1
ATOM 1709 O O . LEU A 1 237 ? -24.859 -45.727 12.900 1.00 56.72 237 LEU A O 1
ATOM 1713 N N . HIS A 1 238 ? -24.125 -44.760 11.013 1.00 50.97 238 HIS A N 1
ATOM 1714 C CA . HIS A 1 238 ? -25.162 -45.361 10.172 1.00 50.97 238 HIS A CA 1
ATOM 1715 C C . HIS A 1 238 ? -25.060 -46.898 10.113 1.00 50.97 238 HIS A C 1
ATOM 1717 O O . HIS A 1 238 ? -26.076 -47.596 10.113 1.00 50.97 238 HIS A O 1
ATOM 1723 N N . ARG A 1 239 ? -23.839 -47.454 10.134 1.00 56.44 239 ARG A N 1
ATOM 1724 C CA . ARG A 1 239 ? -23.619 -48.911 10.185 1.00 56.44 239 ARG A CA 1
ATOM 1725 C C . ARG A 1 239 ? -23.958 -49.539 11.539 1.00 56.44 239 ARG A C 1
ATOM 1727 O O . ARG A 1 239 ? -24.408 -50.683 11.551 1.00 56.44 239 ARG A O 1
ATOM 1734 N N . ARG A 1 240 ? -23.779 -48.828 12.660 1.00 56.03 240 ARG A N 1
ATOM 1735 C CA . ARG A 1 240 ? -24.190 -49.327 13.989 1.00 56.03 240 ARG A CA 1
ATOM 1736 C C . ARG A 1 240 ? -25.709 -49.382 14.138 1.00 56.03 240 ARG A C 1
ATOM 1738 O O . ARG A 1 240 ? -26.212 -50.399 14.603 1.00 56.03 240 ARG A O 1
ATOM 1745 N N . ASN A 1 241 ? -26.434 -48.370 13.664 1.00 53.06 241 ASN A N 1
ATOM 1746 C CA . ASN A 1 241 ? -27.898 -48.349 13.777 1.00 53.06 241 ASN A CA 1
ATOM 1747 C C . ASN A 1 241 ? -28.605 -49.372 12.873 1.00 53.06 241 ASN A C 1
ATOM 1749 O O . ASN A 1 241 ? -29.716 -49.779 13.183 1.00 53.06 241 ASN A O 1
ATOM 1753 N N . ARG A 1 242 ? -27.962 -49.849 11.798 1.00 53.16 242 ARG A N 1
ATOM 1754 C CA . ARG A 1 242 ? -28.503 -50.923 10.941 1.00 53.16 242 ARG A CA 1
ATOM 1755 C C . ARG A 1 242 ? -28.240 -52.348 11.441 1.00 53.16 242 ARG A C 1
ATOM 1757 O O . ARG A 1 242 ? -28.778 -53.280 10.865 1.00 53.16 242 ARG A O 1
ATOM 1764 N N . ARG A 1 243 ? -27.400 -52.534 12.464 1.00 52.50 243 ARG A N 1
ATOM 1765 C CA . ARG A 1 243 ? -27.129 -53.853 13.078 1.00 52.50 243 ARG A CA 1
ATOM 1766 C C . ARG A 1 243 ? -27.883 -54.078 14.392 1.00 52.50 243 ARG A C 1
ATOM 1768 O O . ARG A 1 243 ? -27.753 -55.147 14.975 1.00 52.50 243 ARG A O 1
ATOM 1775 N N . ALA A 1 244 ? -28.617 -53.071 14.859 1.00 48.31 244 ALA A N 1
ATOM 1776 C CA . ALA A 1 244 ? -29.414 -53.109 16.084 1.00 48.31 244 ALA A CA 1
ATOM 1777 C C . ALA A 1 244 ? -30.934 -53.117 15.809 1.00 48.31 244 ALA A C 1
ATOM 1779 O O . ALA A 1 244 ? -31.710 -52.899 16.736 1.00 48.31 244 ALA A O 1
ATOM 1780 N N . ALA A 1 245 ? -31.336 -53.344 14.554 1.00 43.06 245 ALA A N 1
ATOM 1781 C CA . ALA A 1 245 ? -32.718 -53.537 14.117 1.00 43.06 245 ALA A CA 1
ATOM 1782 C C . ALA A 1 245 ? -32.892 -54.957 13.573 1.00 43.06 245 ALA A C 1
ATOM 1784 O O . ALA A 1 245 ? -31.931 -55.440 12.927 1.00 43.06 245 ALA A O 1
#

Foldseek 3Di:
DEQDQDPAFDCPQKDFDWGRLLVAPLVCQQAVHRQDPVSSVVLVVLLQVLLCLQCVLQVHHDDDDNPPVDDDQEAEHETEGMAGPVDRQFQWFEKALYYIYGYLNNVSVNNHSLLSSLLSNLLSNLRVLRNLQDLAQPDPPQQASSHLEHESCLSRPSNHYHDPVSSVLSVVSNVVDVPNPPSVVVVVVPDDDPPPDPDPVVVVPDITRRTHGYDPPDPDVVVVVVVVVVVVVVVVVVVVVVVVD

Secondary structure (DSSP, 8-state):
-B-SS-PPSPGGGEEEEEEEGGGSHHHHHHHTSSPPHHHHHHHHHHHHHHHHHHHHHTT--------TTS--S--EEEEEEEEESS-TTEEEEE-TTS-EEEEGGG-TT-SSHHHHHHHHHHHHHHHHHHHTT--S----SSSSTTSSEE-HHHHH-TT----HHHHHHHHHHHHS-S-TTTHHHHHHHSSSSSTT---TTGGG-SS---EEEEPPPPPPHHHHHHHHHHHHHHHHHHHHHTS--

pLDDT: mean 79.53, std 22.27, range [30.2, 98.62]

Radius of gyration: 21.7 Å; chains: 1; bounding box: 50×75×51 Å

Sequence (245 aa):
MNLGPGPYAESSITTGNAQPWYMSPAATAAYGGTPTPAQQSSFDQDVLSKVQQTFALSGIDIKLTTDPNVSADHMMSVVSGASYGPNPDAIGITQVGDSGFSFIDKLNYASNPDQLSWAVAHNVAHELMHAVGVGTHPDATGDYIDAASADWKLLTDPKTTFSPAAVSLIKSAMANGADVASLGAEILKSGTLSAQCHCPFCNRARGLEGEQVLATPVPEPATVAVWMAGLAGGLVLHRRNRRAA